Protein AF-0000000067994552 (afdb_homodimer)

Nearest PDB structures (foldseek):
  6vu7-assembly1_D  TM=8.426E-01  e=3.278E-07  Escherichia coli 55989
  1xkp-assembly1_C  TM=5.588E-01  e=1.987E-04  Yersinia pestis
  9gnm-assembly1_A  TM=2.572E-01  e=4.610E-03  Escherichia coli
  3zvu-assembly1_A  TM=2.506E-01  e=5.191E-03  Arabidopsis thaliana
  6szw-assembly1_C  TM=2.908E-01  e=1.958E+00  Homo sapiens

Solvent-accessible surface area (backbone atoms only — not comparable to full-atom values): 17131 Å² total; per-residue (Å²): 138,83,82,75,75,76,72,68,73,73,78,74,79,44,48,75,72,45,73,70,55,50,52,50,38,40,56,75,68,64,59,71,60,49,65,48,98,82,71,36,41,36,31,76,55,96,52,29,37,36,38,52,42,78,59,95,46,26,44,35,40,38,32,37,42,63,42,68,36,59,58,86,43,47,66,60,48,44,50,50,24,45,56,46,35,75,75,41,36,60,47,23,44,41,69,45,79,43,72,50,92,94,60,48,33,27,31,46,32,32,27,35,55,43,86,30,79,53,24,44,46,71,63,42,52,41,50,53,53,52,50,52,50,53,52,46,52,50,48,37,52,52,49,30,72,71,75,44,70,54,76,68,83,124,135,83,81,72,74,75,70,68,72,73,76,74,79,44,49,76,71,45,72,68,53,51,53,50,38,41,56,74,69,65,59,70,61,49,66,48,98,81,71,36,41,36,31,76,56,96,52,26,37,36,38,52,42,78,59,95,45,26,42,34,40,38,32,38,42,64,42,69,37,57,57,86,44,47,66,60,49,45,50,51,24,46,55,47,33,75,75,39,35,57,46,22,45,41,68,45,78,42,72,50,92,94,61,48,33,25,29,47,32,32,27,36,57,45,84,28,78,53,22,44,46,71,62,42,52,40,51,52,53,52,49,51,50,51,53,45,52,51,50,38,52,52,50,31,71,72,75,42,71,52,74,69,82,125

Organism: NCBI:txid85336

Radius of gyration: 21.71 Å; Cα contacts (8 Å, |Δi|>4): 520; chains: 2; bounding box: 62×73×48 Å

Foldseek 3Di:
DDPPPPPVPPPDQADADDPVLLVVLCVVLVADWDADPVRWTWGDDQFWIWTWDDDPQKTKIKIWGPAKAAPVCQVVQQVLQVVCCVVPVQKRKHKDWDDDVPPIIIIIMIMHMDGAPRHDHSVRSNCSVVVNVVVSVVSSVVVCVVVNRRPPPD/DDPPPPPVPPPDQADADDPVLLVVLCVVLVADWDADPVRWTKGDDQFWIWTWDDDPQKTKIKIWGPAKAAPVCQVVQQVLQVVCCVVPVQKRKHKDWDDDVPPIIIIIMIMHMDGAPRHDHSVRSNCSVVVNVVVSVVSSVVVCVVVNRRPPPD

pLDDT: mean 89.13, std 16.29, range [27.84, 98.75]

Sequence (308 aa):
MGFFDSVQPVVAAAPPASQERLFEALRRLELNYTVDEFDTPIAHYDYGYLLYMLADNQLTVRATFHGSMPTEALPHLSMFAHQWNQFRPYLAAFPLVLGEEGQEFALLTSEQTYPLAAGATDEQLDLMLRGATEAALELFSEIANTFGPTESGEMGFFDSVQPVVAAAPPASQERLFEALRRLELNYTVDEFDTPIAHYDYGYLLYMLADNQLTVRATFHGSMPTEALPHLSMFAHQWNQFRPYLAAFPLVLGEEGQEFALLTSEQTYPLAAGATDEQLDLMLRGATEAALELFSEIANTFGPTESGE

InterPro domains:
  IPR019660 Putative sensory transduction regulator YbjN [PF10722] (19-143)

Structure (mmCIF, N/CA/C/O backbone):
data_AF-0000000067994552-model_v1
#
loop_
_entity.id
_entity.type
_entity.pdbx_description
1 polymer 'YbjN domain-containing protein'
#
loop_
_atom_site.group_PDB
_atom_site.id
_atom_site.type_symbol
_atom_site.label_atom_id
_atom_site.label_alt_id
_atom_site.label_comp_id
_atom_site.label_asym_id
_atom_site.label_entity_id
_atom_site.label_seq_id
_atom_site.pdbx_PDB_ins_code
_atom_site.Cartn_x
_atom_site.Cartn_y
_atom_site.Cartn_z
_atom_site.occupancy
_atom_site.B_iso_or_equiv
_atom_site.auth_seq_id
_atom_site.auth_comp_id
_atom_site.auth_asym_id
_atom_site.auth_atom_id
_atom_site.pdbx_PDB_model_num
ATOM 1 N N . MET A 1 1 ? -26.234 38.375 25.047 1 34.81 1 MET A N 1
ATOM 2 C CA . MET A 1 1 ? -26.078 37.031 24.484 1 34.81 1 MET A CA 1
ATOM 3 C C . MET A 1 1 ? -24.797 36.938 23.656 1 34.81 1 MET A C 1
ATOM 5 O O . MET A 1 1 ? -24.625 37.688 22.703 1 34.81 1 MET A O 1
ATOM 9 N N . GLY A 1 2 ? -23.531 36.812 24.141 1 40.56 2 GLY A N 1
ATOM 10 C CA . GLY A 1 2 ? -22.188 36.875 23.594 1 40.56 2 GLY A CA 1
ATOM 11 C C . GLY A 1 2 ? -21.906 35.844 22.531 1 40.56 2 GLY A C 1
ATOM 12 O O . GLY A 1 2 ? -22.109 34.656 22.75 1 40.56 2 GLY A O 1
ATOM 13 N N . PHE A 1 3 ? -22.078 36.125 21.25 1 39.06 3 PHE A N 1
ATOM 14 C CA . PHE A 1 3 ? -21.719 35.406 20.031 1 39.06 3 PHE A CA 1
ATOM 15 C C . PHE A 1 3 ? -20.297 34.844 20.141 1 39.06 3 PHE A C 1
ATOM 17 O O . PHE A 1 3 ? -19.312 35.594 20.031 1 39.06 3 PHE A O 1
ATOM 24 N N . PHE A 1 4 ? -19.922 34 21.094 1 42.75 4 PHE A N 1
ATOM 25 C CA . PHE A 1 4 ? -18.672 33.25 21.109 1 42.75 4 PHE A CA 1
ATOM 26 C C . PHE A 1 4 ? -18.375 32.688 19.719 1 42.75 4 PHE A C 1
ATOM 28 O O . PHE A 1 4 ? -19.094 31.812 19.234 1 42.75 4 PHE A O 1
ATOM 35 N N . ASP A 1 5 ? -17.969 33.406 18.75 1 42.28 5 ASP A N 1
ATOM 36 C CA . ASP A 1 5 ? -17.328 33 17.516 1 42.28 5 ASP A CA 1
ATOM 37 C C . ASP A 1 5 ? -16.359 31.844 17.75 1 42.28 5 ASP A C 1
ATOM 39 O O . ASP A 1 5 ? -15.312 32.031 18.359 1 42.28 5 ASP A O 1
ATOM 43 N N . SER A 1 6 ? -16.75 30.719 18.234 1 45.22 6 SER A N 1
ATOM 44 C CA . SER A 1 6 ? -15.93 29.516 18.281 1 45.22 6 SER A CA 1
ATOM 45 C C . SER A 1 6 ? -14.984 29.422 17.094 1 45.22 6 SER A C 1
ATOM 47 O O . SER A 1 6 ? -15.414 29.078 15.984 1 45.22 6 SER A O 1
ATOM 49 N N . VAL A 1 7 ? -14.117 30.328 16.875 1 46.19 7 VAL A N 1
ATOM 50 C CA . VAL A 1 7 ? -13.094 30.234 15.844 1 46.19 7 VAL A CA 1
ATOM 51 C C . VAL A 1 7 ? -12.445 28.859 15.875 1 46.19 7 VAL A C 1
ATOM 53 O O . VAL A 1 7 ? -11.781 28.5 16.844 1 46.19 7 VAL A O 1
ATOM 56 N N . GLN A 1 8 ? -13.117 27.781 15.477 1 50.59 8 GLN A N 1
ATOM 57 C CA . GLN A 1 8 ? -12.406 26.516 15.336 1 50.59 8 GLN A CA 1
ATOM 58 C C . GLN A 1 8 ? -11.047 26.719 14.68 1 50.59 8 GLN A C 1
ATOM 60 O O . GLN A 1 8 ? -10.938 27.406 13.648 1 50.59 8 GLN A O 1
ATOM 65 N N . PRO A 1 9 ? -10.039 26.766 15.461 1 51.34 9 PRO A N 1
ATOM 66 C CA . PRO A 1 9 ? -8.695 26.969 14.898 1 51.34 9 PRO A CA 1
ATOM 67 C C . PRO A 1 9 ? -8.523 26.297 13.539 1 51.34 9 PRO A C 1
ATOM 69 O O . PRO A 1 9 ? -8.961 25.156 13.344 1 51.34 9 PRO A O 1
ATOM 72 N N . VAL A 1 10 ? -8.547 27.125 12.477 1 52.56 10 VAL A N 1
ATOM 73 C CA . VAL A 1 10 ? -8.266 26.672 11.117 1 52.56 10 VAL A CA 1
ATOM 74 C C . VAL A 1 10 ? -7.094 25.703 11.125 1 52.56 10 VAL A C 1
ATOM 76 O O . VAL A 1 10 ? -6.023 26.016 11.648 1 52.56 10 VAL A O 1
ATOM 79 N N . VAL A 1 11 ? -7.473 24.422 11.43 1 61.06 11 VAL A N 1
ATOM 80 C CA . VAL A 1 11 ? -6.371 23.469 11.32 1 61.06 11 VAL A CA 1
ATOM 81 C C . VAL A 1 11 ? -5.535 23.797 10.078 1 61.06 11 VAL A C 1
ATOM 83 O O . VAL A 1 11 ? -6.066 23.906 8.977 1 61.06 11 VAL A O 1
ATOM 86 N N . ALA A 1 12 ? -4.387 24.453 10.312 1 70.88 12 ALA A N 1
ATOM 87 C CA . ALA A 1 12 ? -3.404 24.844 9.305 1 70.88 12 ALA A CA 1
ATOM 88 C C . ALA A 1 12 ? -3.127 23.688 8.336 1 70.88 12 ALA A C 1
ATOM 90 O O . ALA A 1 12 ? -3.143 22.516 8.734 1 70.88 12 ALA A O 1
ATOM 91 N N . ALA A 1 13 ? -3.289 23.938 6.996 1 86.19 13 ALA A N 1
ATOM 92 C CA . ALA A 1 13 ? -2.871 23.047 5.926 1 86.19 13 ALA A CA 1
ATOM 93 C C . ALA A 1 13 ? -1.435 22.562 6.137 1 86.19 13 ALA A C 1
ATOM 95 O O . ALA A 1 13 ? -0.589 23.328 6.613 1 86.19 13 ALA A O 1
ATOM 96 N N . ALA A 1 14 ? -1.234 21.312 5.973 1 93.12 14 ALA A N 1
ATOM 97 C CA . ALA A 1 14 ? 0.126 20.781 6.031 1 93.12 14 ALA A CA 1
ATOM 98 C C . ALA A 1 14 ? 0.984 21.344 4.902 1 93.12 14 ALA A C 1
ATOM 100 O O . ALA A 1 14 ? 0.499 21.547 3.787 1 93.12 14 ALA A O 1
ATOM 101 N N . PRO A 1 15 ? 2.209 21.594 5.191 1 95.19 15 PRO A N 1
ATOM 102 C CA . PRO A 1 15 ? 3.084 22.141 4.152 1 95.19 15 PRO A CA 1
ATOM 103 C C . PRO A 1 15 ? 3.305 21.156 2.998 1 95.19 15 PRO A C 1
ATOM 105 O O . PRO A 1 15 ? 3.32 19.953 3.207 1 95.19 15 PRO A O 1
ATOM 108 N N . PRO A 1 16 ? 3.494 21.688 1.788 1 96.12 16 PRO A N 1
ATOM 109 C CA . PRO A 1 16 ? 3.748 20.812 0.641 1 96.12 16 PRO A CA 1
ATOM 110 C C . PRO A 1 16 ? 5.027 20 0.792 1 96.12 16 PRO A C 1
ATOM 112 O O . PRO A 1 16 ? 6.004 20.484 1.376 1 96.12 16 PRO A O 1
ATOM 115 N N . ALA A 1 17 ? 4.953 18.812 0.319 1 96.62 17 ALA A N 1
ATOM 116 C CA . ALA A 1 17 ? 6.168 18 0.237 1 96.62 17 ALA A CA 1
ATOM 117 C C . ALA A 1 17 ? 7.047 18.453 -0.926 1 96.62 17 ALA A C 1
ATOM 119 O O . ALA A 1 17 ? 6.543 18.922 -1.947 1 96.62 17 ALA A O 1
ATOM 120 N N . SER A 1 18 ? 8.328 18.344 -0.767 1 97.06 18 SER A N 1
ATOM 121 C CA . SER A 1 18 ? 9.297 18.656 -1.811 1 97.06 18 SER A CA 1
ATOM 122 C C . SER A 1 18 ? 10.5 17.734 -1.749 1 97.06 18 SER A C 1
ATOM 124 O O . SER A 1 18 ? 10.703 17.031 -0.754 1 97.06 18 SER A O 1
ATOM 126 N N . GLN A 1 19 ? 11.258 17.781 -2.848 1 97.62 19 GLN A N 1
ATOM 127 C CA . GLN A 1 19 ? 12.492 17 -2.848 1 97.62 19 GLN A CA 1
ATOM 128 C C . GLN A 1 19 ? 13.414 17.438 -1.717 1 97.62 19 GLN A C 1
ATOM 130 O O . GLN A 1 19 ? 14.047 16.594 -1.069 1 97.62 19 GLN A O 1
ATOM 135 N N . GLU A 1 20 ? 13.43 18.719 -1.527 1 97.56 20 GLU A N 1
ATOM 136 C CA . GLU A 1 20 ? 14.258 19.25 -0.447 1 97.56 20 GLU A CA 1
ATOM 137 C C . GLU A 1 20 ? 13.828 18.688 0.905 1 97.56 20 GLU A C 1
ATOM 139 O O . GLU A 1 20 ? 14.664 18.281 1.711 1 97.56 20 GLU A O 1
ATOM 144 N N . ARG A 1 21 ? 12.578 18.609 1.169 1 98 21 ARG A N 1
ATOM 145 C CA . ARG A 1 21 ? 12.055 18.141 2.445 1 98 21 ARG A CA 1
ATOM 146 C C . ARG A 1 21 ? 12.211 16.625 2.566 1 98 21 ARG A C 1
ATOM 148 O O . ARG A 1 21 ? 12.352 16.094 3.672 1 98 21 ARG A O 1
ATOM 155 N N . LEU A 1 22 ? 12.164 15.906 1.43 1 98.5 22 LEU A N 1
ATOM 156 C CA . LEU A 1 22 ? 12.484 14.484 1.462 1 98.5 22 LEU A CA 1
ATOM 157 C C . LEU A 1 22 ? 13.906 14.258 1.958 1 98.5 22 LEU A C 1
ATOM 159 O O . LEU A 1 22 ? 14.133 13.477 2.883 1 98.5 22 LEU A O 1
ATOM 163 N N . PHE A 1 23 ? 14.828 15.023 1.394 1 98.44 23 PHE A N 1
ATOM 164 C CA . PHE A 1 23 ? 16.219 14.883 1.788 1 98.44 23 PHE A CA 1
ATOM 165 C C . PHE A 1 23 ? 16.422 15.273 3.248 1 98.44 23 PHE A C 1
ATOM 167 O O . PHE A 1 23 ? 17.188 14.633 3.973 1 98.44 23 PHE A O 1
ATOM 174 N N . GLU A 1 24 ? 15.742 16.297 3.662 1 98.31 24 GLU A N 1
ATOM 175 C CA . GLU A 1 24 ? 15.82 16.719 5.062 1 98.31 24 GLU A CA 1
ATOM 176 C C . GLU A 1 24 ? 15.297 15.625 5.988 1 98.31 24 GLU A C 1
ATOM 178 O O . GLU A 1 24 ? 15.859 15.383 7.055 1 98.31 24 GLU A O 1
ATOM 183 N N . ALA A 1 25 ? 14.227 14.969 5.598 1 98.56 25 ALA A N 1
ATOM 184 C CA . ALA A 1 25 ? 13.664 13.883 6.395 1 98.56 25 ALA A CA 1
ATOM 185 C C . ALA A 1 25 ? 14.641 12.719 6.488 1 98.56 25 ALA A C 1
ATOM 187 O O . ALA A 1 25 ? 14.836 12.148 7.566 1 98.56 25 ALA A O 1
ATOM 188 N N . LEU A 1 26 ? 15.242 12.359 5.352 1 98.75 26 LEU A N 1
ATOM 189 C CA . LEU A 1 26 ? 16.219 11.273 5.348 1 98.75 26 LEU A CA 1
ATOM 190 C C . LEU A 1 26 ? 17.391 11.586 6.27 1 98.75 26 LEU A C 1
ATOM 192 O O . LEU A 1 26 ? 17.891 10.695 6.953 1 98.75 26 LEU A O 1
ATOM 196 N N . ARG A 1 27 ? 17.781 12.844 6.289 1 98.31 27 ARG A N 1
ATOM 197 C CA . ARG A 1 27 ? 18.844 13.273 7.184 1 98.31 27 ARG A CA 1
ATOM 198 C C . ARG A 1 27 ? 18.406 13.188 8.641 1 98.31 27 ARG A C 1
ATOM 200 O O . ARG A 1 27 ? 19.156 12.688 9.492 1 98.31 27 ARG A O 1
ATOM 207 N N . ARG A 1 28 ? 17.203 13.586 8.906 1 98.25 28 ARG A N 1
ATOM 208 C CA . ARG A 1 28 ? 16.688 13.539 10.266 1 98.25 28 ARG A CA 1
ATOM 209 C C . ARG A 1 28 ? 16.641 12.102 10.781 1 98.25 28 ARG A C 1
ATOM 211 O O . ARG A 1 28 ? 16.891 11.852 11.961 1 98.25 28 ARG A O 1
ATOM 218 N N . LEU A 1 29 ? 16.344 11.219 9.875 1 98.5 29 LEU A N 1
ATOM 219 C CA . LEU A 1 29 ? 16.203 9.812 10.25 1 98.5 29 LEU A CA 1
ATOM 220 C C . LEU A 1 29 ? 17.562 9.125 10.266 1 98.5 29 LEU A C 1
ATOM 222 O O . LEU A 1 29 ? 17.672 7.949 10.625 1 98.5 29 LEU A O 1
ATOM 226 N N . GLU A 1 30 ? 18.594 9.836 9.812 1 98.38 30 GLU A N 1
ATOM 227 C CA . GLU A 1 30 ? 19.953 9.336 9.781 1 98.38 30 GLU A CA 1
ATOM 228 C C . GLU A 1 30 ? 20.062 8.07 8.938 1 98.38 30 GLU A C 1
ATOM 230 O O . GLU A 1 30 ? 20.781 7.141 9.289 1 98.38 30 GLU A O 1
ATOM 235 N N . LEU A 1 31 ? 19.281 8.109 7.898 1 98.19 31 LEU A N 1
ATOM 236 C CA . LEU A 1 31 ? 19.422 7.016 6.941 1 98.19 31 LEU A CA 1
ATOM 237 C C . LEU A 1 31 ? 20.703 7.172 6.121 1 98.19 31 LEU A C 1
ATOM 239 O O . LEU A 1 31 ? 21.078 8.289 5.758 1 98.19 31 LEU A O 1
ATOM 243 N N . ASN A 1 32 ? 21.344 6.09 5.855 1 98 32 ASN A N 1
ATOM 244 C CA . ASN A 1 32 ? 22.531 6.07 4.996 1 98 32 ASN A CA 1
ATOM 245 C C . ASN A 1 32 ? 22.156 5.82 3.535 1 98 32 ASN A C 1
ATOM 247 O O . ASN A 1 32 ? 21.766 4.711 3.172 1 98 32 ASN A O 1
ATOM 251 N N . TYR A 1 33 ? 22.203 6.824 2.797 1 98.56 33 TYR A N 1
ATOM 252 C CA . TYR A 1 33 ? 21.828 6.719 1.392 1 98.56 33 TYR A CA 1
ATOM 253 C C . TYR A 1 33 ? 22.844 7.41 0.497 1 98.56 33 TYR A C 1
ATOM 255 O O . TYR A 1 33 ? 23.625 8.242 0.964 1 98.56 33 TYR A O 1
ATOM 263 N N . THR A 1 34 ? 22.875 7.039 -0.715 1 98.19 34 THR A N 1
ATOM 264 C CA . THR A 1 34 ? 23.5 7.773 -1.814 1 98.19 34 THR A CA 1
ATOM 265 C C . THR A 1 34 ? 22.438 8.273 -2.791 1 98.19 34 THR A C 1
ATOM 267 O O . THR A 1 34 ? 21.25 8.078 -2.572 1 98.19 34 THR A O 1
ATOM 270 N N . VAL A 1 35 ? 22.844 9.039 -3.727 1 97.94 35 VAL A N 1
ATOM 271 C CA . VAL A 1 35 ? 21.922 9.539 -4.742 1 97.94 35 VAL A CA 1
ATOM 272 C C . VAL A 1 35 ? 22.297 8.953 -6.105 1 97.94 35 VAL A C 1
ATOM 274 O O . VAL A 1 35 ? 23.469 8.961 -6.492 1 97.94 35 VAL A O 1
ATOM 277 N N . ASP A 1 36 ? 21.25 8.406 -6.738 1 95.12 36 ASP A N 1
ATOM 278 C CA . ASP A 1 36 ? 21.547 7.801 -8.031 1 95.12 36 ASP A CA 1
ATOM 279 C C . ASP A 1 36 ? 21.578 8.852 -9.141 1 95.12 36 ASP A C 1
ATOM 281 O O . ASP A 1 36 ? 21.562 10.055 -8.867 1 95.12 36 ASP A O 1
ATOM 285 N N . GLU A 1 37 ? 21.734 8.492 -10.391 1 93.19 37 GLU A N 1
ATOM 286 C CA . GLU A 1 37 ? 21.891 9.383 -11.531 1 93.19 37 GLU A CA 1
ATOM 287 C C . GLU A 1 37 ? 20.625 10.195 -11.781 1 93.19 37 GLU A C 1
ATOM 289 O O . GLU A 1 37 ? 20.656 11.211 -12.477 1 93.19 37 GLU A O 1
ATOM 294 N N . PHE A 1 38 ? 19.516 9.82 -11.164 1 92.19 38 PHE A N 1
ATOM 295 C CA . PHE A 1 38 ? 18.234 10.5 -11.352 1 92.19 38 PHE A CA 1
ATOM 296 C C . PHE A 1 38 ? 17.891 11.336 -10.125 1 92.19 38 PHE A C 1
ATOM 298 O O . PHE A 1 38 ? 16.734 11.75 -9.961 1 92.19 38 PHE A O 1
ATOM 305 N N . ASP A 1 39 ? 18.859 11.438 -9.227 1 94.56 39 ASP A N 1
ATOM 306 C CA . ASP A 1 39 ? 18.703 12.234 -8.016 1 94.56 39 ASP A CA 1
ATOM 307 C C . ASP A 1 39 ? 17.734 11.555 -7.043 1 94.56 39 ASP A C 1
ATOM 309 O O . ASP A 1 39 ? 17 12.234 -6.32 1 94.56 39 ASP A O 1
ATOM 313 N N . THR A 1 40 ? 17.703 10.273 -7.18 1 97.81 40 THR A N 1
ATOM 314 C CA . THR A 1 40 ? 16.875 9.477 -6.27 1 97.81 40 THR A CA 1
ATOM 315 C C . THR A 1 40 ? 17.734 8.914 -5.137 1 97.81 40 THR A C 1
ATOM 317 O O . THR A 1 40 ? 18.75 8.273 -5.379 1 97.81 40 THR A O 1
ATOM 320 N N . PRO A 1 41 ? 17.328 9.18 -3.9 1 98.75 41 PRO A N 1
ATOM 321 C CA . PRO A 1 41 ? 18.031 8.531 -2.795 1 98.75 41 PRO A CA 1
ATOM 322 C C . PRO A 1 41 ? 17.906 7.008 -2.826 1 98.75 41 PRO A C 1
ATOM 324 O O . PRO A 1 41 ? 16.812 6.477 -2.99 1 98.75 41 PRO A O 1
ATOM 327 N N . ILE A 1 42 ? 19.047 6.344 -2.678 1 98.75 42 ILE A N 1
ATOM 328 C CA . ILE A 1 42 ? 19.125 4.887 -2.641 1 98.75 42 ILE A CA 1
ATOM 329 C C . ILE A 1 42 ? 19.891 4.441 -1.396 1 98.75 42 ILE A C 1
ATOM 331 O O . ILE A 1 42 ? 21 4.902 -1.147 1 98.75 42 ILE A O 1
ATOM 335 N N . ALA A 1 43 ? 19.281 3.641 -0.562 1 98.62 43 ALA A N 1
ATOM 336 C CA . ALA A 1 43 ? 19.922 3.061 0.612 1 98.62 43 ALA A CA 1
ATOM 337 C C . ALA A 1 43 ? 20.188 1.57 0.415 1 98.62 43 ALA A C 1
ATOM 339 O O . ALA A 1 43 ? 19.281 0.821 0.027 1 98.62 43 ALA A O 1
ATOM 340 N N . HIS A 1 44 ? 21.406 1.154 0.696 1 98.06 44 HIS A N 1
ATOM 341 C CA . HIS A 1 44 ? 21.781 -0.245 0.565 1 98.06 44 HIS A CA 1
ATOM 342 C C . HIS A 1 44 ? 21.875 -0.923 1.929 1 98.06 44 HIS A C 1
ATOM 344 O O . HIS A 1 44 ? 22.406 -0.347 2.883 1 98.06 44 HIS A O 1
ATOM 350 N N . TYR A 1 45 ? 21.266 -2.078 1.984 1 97.62 45 TYR A N 1
ATOM 351 C CA . TYR A 1 45 ? 21.297 -2.904 3.186 1 97.62 45 TYR A CA 1
ATOM 352 C C . TYR A 1 45 ? 21.859 -4.289 2.877 1 97.62 45 TYR A C 1
ATOM 354 O O . TYR A 1 45 ? 22.297 -4.555 1.752 1 97.62 45 TYR A O 1
ATOM 362 N N . ASP A 1 46 ? 21.922 -5.156 3.797 1 94.81 46 ASP A N 1
ATOM 363 C CA . ASP A 1 46 ? 22.562 -6.469 3.678 1 94.81 46 ASP A CA 1
ATOM 364 C C . ASP A 1 46 ? 21.875 -7.312 2.607 1 94.81 46 ASP A C 1
ATOM 366 O O . ASP A 1 46 ? 22.547 -7.992 1.822 1 94.81 46 ASP A O 1
ATOM 370 N N . TYR A 1 47 ? 20.547 -7.172 2.547 1 95.69 47 TYR A N 1
ATOM 371 C CA . TYR A 1 47 ? 19.812 -8.133 1.73 1 95.69 47 TYR A CA 1
ATOM 372 C C . TYR A 1 47 ? 19.141 -7.445 0.551 1 95.69 47 TYR A C 1
ATOM 374 O O . TYR A 1 47 ? 18.484 -8.102 -0.262 1 95.69 47 TYR A O 1
ATOM 382 N N . GLY A 1 48 ? 19.312 -6.121 0.456 1 97.19 48 GLY A N 1
ATOM 383 C CA . GLY A 1 48 ? 18.641 -5.414 -0.626 1 97.19 48 GLY A CA 1
ATOM 384 C C . GLY A 1 48 ? 18.844 -3.912 -0.568 1 97.19 48 GLY A C 1
ATOM 385 O O . GLY A 1 48 ? 19.672 -3.42 0.203 1 97.19 48 GLY A O 1
ATOM 386 N N . TYR A 1 49 ? 18.078 -3.236 -1.479 1 98.25 49 TYR A N 1
ATOM 387 C CA . TYR A 1 49 ? 18.156 -1.781 -1.492 1 98.25 49 TYR A CA 1
ATOM 388 C C . TYR A 1 49 ? 16.781 -1.153 -1.595 1 98.25 49 TYR A C 1
ATOM 390 O O . TYR A 1 49 ? 15.812 -1.819 -1.985 1 98.25 49 TYR A O 1
ATOM 398 N N . LEU A 1 50 ? 16.734 0.091 -1.115 1 98.75 50 LEU A N 1
ATOM 399 C CA . LEU A 1 50 ? 15.484 0.854 -1.147 1 98.75 50 LEU A CA 1
ATOM 400 C C . LEU A 1 50 ? 15.664 2.156 -1.921 1 98.75 50 LEU A C 1
ATOM 402 O O . LEU A 1 50 ? 16.672 2.846 -1.756 1 98.75 50 LEU A O 1
ATOM 406 N N . LEU A 1 51 ? 14.727 2.455 -2.781 1 98.56 51 LEU A N 1
ATOM 407 C CA . LEU A 1 51 ? 14.609 3.756 -3.432 1 98.56 51 LEU A CA 1
ATOM 408 C C . LEU A 1 51 ? 13.516 4.594 -2.775 1 98.56 51 LEU A C 1
ATOM 410 O O . LEU A 1 51 ? 12.422 4.098 -2.516 1 98.56 51 LEU A O 1
ATOM 414 N N . TYR A 1 52 ? 13.852 5.836 -2.453 1 98.75 52 TYR A N 1
ATOM 415 C CA . TYR A 1 52 ? 12.891 6.797 -1.928 1 98.75 52 TYR A CA 1
ATOM 416 C C . TYR A 1 52 ? 12.547 7.852 -2.973 1 98.75 52 TYR A C 1
ATOM 418 O O . TYR A 1 52 ? 13.375 8.711 -3.297 1 98.75 52 TYR A O 1
ATOM 426 N N . MET A 1 53 ? 11.297 7.867 -3.457 1 98 53 MET A N 1
ATOM 427 C CA . MET A 1 53 ? 10.945 8.68 -4.613 1 98 53 MET A CA 1
ATOM 428 C C . MET A 1 53 ? 9.773 9.609 -4.293 1 98 53 MET A C 1
ATOM 430 O O . MET A 1 53 ? 8.805 9.195 -3.664 1 98 53 MET A O 1
ATOM 434 N N . LEU A 1 54 ? 9.945 10.758 -4.598 1 97.69 54 LEU A N 1
ATOM 435 C CA . LEU A 1 54 ? 8.867 11.742 -4.527 1 97.69 54 LEU A CA 1
ATOM 436 C C . LEU A 1 54 ? 8.539 12.289 -5.914 1 97.69 54 LEU A C 1
ATOM 438 O O . LEU A 1 54 ? 9.352 13 -6.512 1 97.69 54 LEU A O 1
ATOM 442 N N . ALA A 1 55 ? 7.387 11.914 -6.465 1 94.88 55 ALA A N 1
ATOM 443 C CA . ALA A 1 55 ? 6.91 12.359 -7.773 1 94.88 55 ALA A CA 1
ATOM 444 C C . ALA A 1 55 ? 5.387 12.438 -7.805 1 94.88 55 ALA A C 1
ATOM 446 O O . ALA A 1 55 ? 4.699 11.578 -7.254 1 94.88 55 ALA A O 1
ATOM 447 N N . ASP A 1 56 ? 4.84 13.547 -8.445 1 94.56 56 ASP A N 1
ATOM 448 C CA . ASP A 1 56 ? 3.404 13.703 -8.656 1 94.56 56 ASP A CA 1
ATOM 449 C C . ASP A 1 56 ? 2.65 13.727 -7.328 1 94.56 56 ASP A C 1
ATOM 451 O O . ASP A 1 56 ? 1.586 13.117 -7.203 1 94.56 56 ASP A O 1
ATOM 455 N N . ASN A 1 57 ? 3.273 14.273 -6.332 1 95.81 57 ASN A N 1
ATOM 456 C CA . ASN A 1 57 ? 2.695 14.414 -5 1 95.81 57 ASN A CA 1
ATOM 457 C C . ASN A 1 57 ? 2.477 13.055 -4.336 1 95.81 57 ASN A C 1
ATOM 459 O O . ASN A 1 57 ? 1.485 12.859 -3.633 1 95.81 57 ASN A O 1
ATOM 463 N N . GLN A 1 58 ? 3.338 12.164 -4.664 1 96.75 58 GLN A N 1
ATOM 464 C CA . GLN A 1 58 ? 3.33 10.859 -4.016 1 96.75 58 GLN A CA 1
ATOM 465 C C . GLN A 1 58 ? 4.723 10.492 -3.51 1 96.75 58 GLN A C 1
ATOM 467 O O . GLN A 1 58 ? 5.723 10.742 -4.188 1 96.75 58 GLN A O 1
ATOM 472 N N . LEU A 1 59 ? 4.777 10.016 -2.326 1 97.56 59 LEU A N 1
ATOM 473 C CA . LEU A 1 59 ? 5.992 9.391 -1.811 1 97.56 59 LEU A CA 1
ATOM 474 C C . LEU A 1 59 ? 5.957 7.883 -2.018 1 97.56 59 LEU A C 1
ATOM 476 O O . LEU A 1 59 ? 5.023 7.211 -1.57 1 97.56 59 LEU A O 1
ATOM 480 N N . THR A 1 60 ? 6.945 7.352 -2.758 1 96.75 60 THR A N 1
ATOM 481 C CA . THR A 1 60 ? 7.043 5.918 -3.004 1 96.75 60 THR A CA 1
ATOM 482 C C . THR A 1 60 ? 8.375 5.371 -2.492 1 96.75 60 THR A C 1
ATOM 484 O O . THR A 1 60 ? 9.43 5.934 -2.773 1 96.75 60 THR A O 1
ATOM 487 N N . VAL A 1 61 ? 8.258 4.352 -1.686 1 97.56 61 VAL A N 1
ATOM 488 C CA . VAL A 1 61 ? 9.43 3.586 -1.279 1 97.56 61 VAL A CA 1
ATOM 489 C C . VAL A 1 61 ? 9.43 2.223 -1.968 1 97.56 61 VAL A C 1
ATOM 491 O O . VAL A 1 61 ? 8.516 1.418 -1.757 1 97.56 61 VAL A O 1
ATOM 494 N N . ARG A 1 62 ? 10.414 2.016 -2.791 1 97.19 62 ARG A N 1
ATOM 495 C CA . ARG A 1 62 ? 10.562 0.746 -3.492 1 97.19 62 ARG A CA 1
ATOM 496 C C . ARG A 1 62 ? 11.75 -0.042 -2.945 1 97.19 62 ARG A C 1
ATOM 498 O O . ARG A 1 62 ? 12.852 0.496 -2.816 1 97.19 62 ARG A O 1
ATOM 505 N N . ALA A 1 63 ? 11.469 -1.268 -2.584 1 97.88 63 ALA A N 1
ATOM 506 C CA . ALA A 1 63 ? 12.492 -2.16 -2.053 1 97.88 63 ALA A CA 1
ATOM 507 C C . ALA A 1 63 ? 12.758 -3.32 -3.008 1 97.88 63 ALA A C 1
ATOM 509 O O . ALA A 1 63 ? 11.828 -3.896 -3.57 1 97.88 63 ALA A O 1
ATOM 510 N N . THR A 1 64 ? 14 -3.627 -3.197 1 97 64 THR A N 1
ATOM 511 C CA . THR A 1 64 ? 14.383 -4.746 -4.047 1 97 64 THR A CA 1
ATOM 512 C C . THR A 1 64 ? 15.359 -5.668 -3.322 1 97 64 THR A C 1
ATOM 514 O O . THR A 1 64 ? 16.391 -5.215 -2.82 1 97 64 THR A O 1
ATOM 517 N N . PHE A 1 65 ? 14.906 -6.922 -3.227 1 97.31 65 PHE A N 1
ATOM 518 C CA . PHE A 1 65 ? 15.766 -7.953 -2.656 1 97.31 65 PHE A CA 1
ATOM 519 C C . PHE A 1 65 ? 16.938 -8.266 -3.588 1 97.31 65 PHE A C 1
ATOM 521 O O . PHE A 1 65 ? 16.75 -8.344 -4.805 1 97.31 65 PHE A O 1
ATOM 528 N N . HIS A 1 66 ? 18.156 -8.484 -3.068 1 95.25 66 HIS A N 1
ATOM 529 C CA . HIS A 1 66 ? 19.359 -8.727 -3.867 1 95.25 66 HIS A CA 1
ATOM 530 C C . HIS A 1 66 ? 19.328 -10.109 -4.508 1 95.25 66 HIS A C 1
ATOM 532 O O . HIS A 1 66 ? 19.875 -10.312 -5.59 1 95.25 66 HIS A O 1
ATOM 538 N N . GLY A 1 67 ? 18.75 -11 -3.785 1 92 67 GLY A N 1
ATOM 539 C CA . GLY A 1 67 ? 18.75 -12.359 -4.301 1 92 67 GLY A CA 1
ATOM 540 C C . GLY A 1 67 ? 17.938 -12.523 -5.574 1 92 67 GLY A C 1
ATOM 541 O O . GLY A 1 67 ? 16.766 -12.172 -5.609 1 92 67 GLY A O 1
ATOM 542 N N . SER A 1 68 ? 18.656 -12.883 -6.629 1 91.44 68 SER A N 1
ATOM 543 C CA . SER A 1 68 ? 17.953 -13.195 -7.875 1 91.44 68 SER A CA 1
ATOM 544 C C . SER A 1 68 ? 17.75 -14.703 -8.031 1 91.44 68 SER A C 1
ATOM 546 O O . SER A 1 68 ? 18.516 -15.492 -7.473 1 91.44 68 SER A O 1
ATOM 548 N N . MET A 1 69 ? 16.688 -15.023 -8.695 1 92.06 69 MET A N 1
ATOM 549 C CA . MET A 1 69 ? 16.328 -16.422 -8.891 1 92.06 69 MET A CA 1
ATOM 550 C C . MET A 1 69 ? 16.047 -16.703 -10.367 1 92.06 69 MET A C 1
ATOM 552 O O . MET A 1 69 ? 15.695 -15.805 -11.125 1 92.06 69 MET A O 1
ATOM 556 N N . PRO A 1 70 ? 16.359 -18.047 -10.664 1 92.31 70 PRO A N 1
ATOM 557 C CA . PRO A 1 70 ? 15.906 -18.406 -12.016 1 92.31 70 PRO A CA 1
ATOM 558 C C . PRO A 1 70 ? 14.398 -18.234 -12.195 1 92.31 70 PRO A C 1
ATOM 560 O O . PRO A 1 70 ? 13.641 -18.328 -11.227 1 92.31 70 PRO A O 1
ATOM 563 N N . THR A 1 71 ? 13.969 -17.969 -13.453 1 92.31 71 THR A N 1
ATOM 564 C CA . THR A 1 71 ? 12.562 -17.703 -13.734 1 92.31 71 THR A CA 1
ATOM 565 C C . THR A 1 71 ? 11.703 -18.922 -13.375 1 92.31 71 THR A C 1
ATOM 567 O O . THR A 1 71 ? 10.5 -18.781 -13.133 1 92.31 71 THR A O 1
ATOM 570 N N . GLU A 1 72 ? 12.273 -20.062 -13.273 1 92.06 72 GLU A N 1
ATOM 571 C CA . GLU A 1 72 ? 11.562 -21.281 -12.867 1 92.06 72 GLU A CA 1
ATOM 572 C C . GLU A 1 72 ? 11.062 -21.156 -11.43 1 92.06 72 GLU A C 1
ATOM 574 O O . GLU A 1 72 ? 10.156 -21.891 -11.023 1 92.06 72 GLU A O 1
ATOM 579 N N . ALA A 1 73 ? 11.609 -20.203 -10.688 1 92.06 73 ALA A N 1
ATOM 580 C CA . ALA A 1 73 ? 11.242 -20.031 -9.281 1 92.06 73 ALA A CA 1
ATOM 581 C C . ALA A 1 73 ? 10.039 -19.109 -9.141 1 92.06 73 ALA A C 1
ATOM 583 O O . ALA A 1 73 ? 9.539 -18.891 -8.031 1 92.06 73 ALA A O 1
ATOM 584 N N . LEU A 1 74 ? 9.531 -18.578 -10.195 1 90.88 74 LEU A N 1
ATOM 585 C CA . LEU A 1 74 ? 8.484 -17.562 -10.18 1 90.88 74 LEU A CA 1
ATOM 586 C C . LEU A 1 74 ? 7.266 -18.047 -9.406 1 90.88 74 LEU A C 1
ATOM 588 O O . LEU A 1 74 ? 6.707 -17.312 -8.586 1 90.88 74 LEU A O 1
ATOM 592 N N . PRO A 1 75 ? 6.891 -19.312 -9.57 1 89.06 75 PRO A N 1
ATOM 593 C CA . PRO A 1 75 ? 5.734 -19.766 -8.789 1 89.06 75 PRO A CA 1
ATOM 594 C C . PRO A 1 75 ? 5.988 -19.734 -7.285 1 89.06 75 PRO A C 1
ATOM 596 O O . PRO A 1 75 ? 5.098 -19.375 -6.516 1 89.06 75 PRO A O 1
ATOM 599 N N . HIS A 1 76 ? 7.152 -20.078 -6.875 1 91.62 76 HIS A N 1
ATOM 600 C CA . HIS A 1 76 ? 7.496 -20.062 -5.461 1 91.62 76 HIS A CA 1
ATOM 601 C C . HIS A 1 76 ? 7.598 -18.625 -4.934 1 91.62 76 HIS A C 1
ATOM 603 O O . HIS A 1 76 ? 7.172 -18.344 -3.809 1 91.62 76 HIS A O 1
ATOM 609 N N . LEU A 1 77 ? 8.18 -17.766 -5.738 1 92.69 77 LEU A N 1
ATOM 610 C CA . LEU A 1 77 ? 8.289 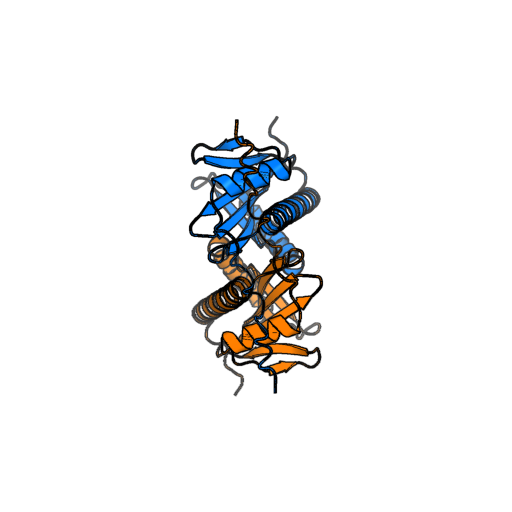-16.359 -5.367 1 92.69 77 LEU A CA 1
ATOM 611 C C . LEU A 1 77 ? 6.906 -15.727 -5.254 1 92.69 77 LEU A C 1
ATOM 613 O O . LEU A 1 77 ? 6.652 -14.938 -4.34 1 92.69 77 LEU A O 1
ATOM 617 N N . SER A 1 78 ? 6.059 -16.125 -6.16 1 90.94 78 SER A N 1
ATOM 618 C CA . SER A 1 78 ? 4.691 -15.617 -6.152 1 90.94 78 SER A CA 1
ATOM 619 C C . SER A 1 78 ? 3.93 -16.094 -4.922 1 90.94 78 SER A C 1
ATOM 621 O O . SER A 1 78 ? 3.158 -15.336 -4.328 1 90.94 78 SER A O 1
ATOM 623 N N . MET A 1 79 ? 4.109 -17.328 -4.617 1 90.38 79 MET A N 1
ATOM 624 C CA . MET A 1 79 ? 3.477 -17.875 -3.416 1 90.38 79 MET A CA 1
ATOM 625 C C . MET A 1 79 ? 3.967 -17.141 -2.168 1 90.38 79 MET A C 1
ATOM 627 O O . MET A 1 79 ? 3.176 -16.828 -1.278 1 90.38 79 MET A O 1
ATOM 631 N N . PHE A 1 80 ? 5.25 -16.922 -2.117 1 93.75 80 PHE A N 1
ATOM 632 C CA . PHE A 1 80 ? 5.812 -16.156 -1.01 1 93.75 80 PHE A CA 1
ATOM 633 C C . PHE A 1 80 ? 5.172 -14.781 -0.928 1 93.75 80 PHE A C 1
ATOM 635 O O . PHE A 1 80 ? 4.75 -14.352 0.148 1 93.75 80 PHE A O 1
ATOM 642 N N . ALA A 1 81 ? 5.125 -14.086 -2.088 1 93.31 81 ALA A N 1
ATOM 643 C CA . ALA A 1 81 ? 4.551 -12.742 -2.137 1 93.31 81 ALA A CA 1
ATOM 644 C C . ALA A 1 81 ? 3.092 -12.75 -1.69 1 93.31 81 ALA A C 1
ATOM 646 O O . ALA A 1 81 ? 2.648 -11.844 -0.98 1 93.31 81 ALA A O 1
ATOM 647 N N . HIS A 1 82 ? 2.447 -13.766 -2.117 1 87.44 82 HIS A N 1
ATOM 648 C CA . HIS A 1 82 ? 1.049 -13.906 -1.729 1 87.44 82 HIS A CA 1
ATOM 649 C C . HIS A 1 82 ? 0.908 -14.047 -0.217 1 87.44 82 HIS A C 1
ATOM 651 O O . HIS A 1 82 ? 0.08 -13.367 0.397 1 87.44 82 HIS A O 1
ATOM 657 N N . GLN A 1 83 ? 1.635 -14.867 0.324 1 89.69 83 GLN A N 1
ATOM 658 C CA . GLN A 1 83 ? 1.586 -15.078 1.767 1 89.69 83 GLN A CA 1
ATOM 659 C C . GLN A 1 83 ? 1.94 -13.805 2.521 1 89.69 83 GLN A C 1
ATOM 661 O O . GLN A 1 83 ? 1.278 -13.453 3.5 1 89.69 83 GLN A O 1
ATOM 666 N N . TRP A 1 84 ? 2.967 -13.188 2.08 1 93.19 84 TRP A N 1
ATOM 667 C CA . TRP A 1 84 ? 3.355 -11.906 2.674 1 93.19 84 TRP A CA 1
ATOM 668 C C . TRP A 1 84 ? 2.205 -10.906 2.621 1 93.19 84 TRP A C 1
ATOM 670 O O . TRP A 1 84 ? 1.882 -10.273 3.627 1 93.19 84 TRP A O 1
ATOM 680 N N . ASN A 1 85 ? 1.6 -10.766 1.436 1 91.06 85 ASN A N 1
ATOM 681 C CA . ASN A 1 85 ? 0.593 -9.734 1.197 1 91.06 85 ASN A CA 1
ATOM 682 C C . ASN A 1 85 ? -0.687 -10.008 1.98 1 91.06 85 ASN A C 1
ATOM 684 O O . ASN A 1 85 ? -1.41 -9.078 2.344 1 91.06 85 ASN A O 1
ATOM 688 N N . GLN A 1 86 ? -0.945 -11.219 2.297 1 86.06 86 GLN A N 1
ATOM 689 C CA . GLN A 1 86 ? -2.115 -11.57 3.09 1 86.06 86 GLN A CA 1
ATOM 690 C C . GLN A 1 86 ? -1.968 -11.094 4.531 1 86.06 86 GLN A C 1
ATOM 692 O O . GLN A 1 86 ? -2.949 -10.703 5.164 1 86.06 86 GLN A O 1
ATOM 697 N N . PHE A 1 87 ? -0.744 -10.992 4.965 1 83.56 87 PHE A N 1
ATOM 698 C CA . PHE A 1 87 ? -0.531 -10.688 6.375 1 83.56 87 PHE A CA 1
ATOM 699 C C . PHE A 1 87 ? 0.01 -9.273 6.551 1 83.56 87 PHE A C 1
ATOM 701 O O . PHE A 1 87 ? -0.16 -8.672 7.609 1 83.56 87 PHE A O 1
ATOM 708 N N . ARG A 1 88 ? 0.709 -8.805 5.523 1 83.5 88 ARG A N 1
ATOM 709 C CA . ARG A 1 88 ? 1.336 -7.484 5.555 1 83.5 88 ARG A CA 1
ATOM 710 C C . ARG A 1 88 ? 0.948 -6.66 4.332 1 83.5 88 ARG A C 1
ATOM 712 O O . ARG A 1 88 ? 1.812 -6.242 3.561 1 83.5 88 ARG A O 1
ATOM 719 N N . PRO A 1 89 ? -0.286 -6.344 4.309 1 75.81 89 PRO A N 1
ATOM 720 C CA . PRO A 1 89 ? -0.774 -5.734 3.068 1 75.81 89 PRO A CA 1
ATOM 721 C C . PRO A 1 89 ? -0.326 -4.285 2.906 1 75.81 89 PRO A C 1
ATOM 723 O O . PRO A 1 89 ? -0.467 -3.707 1.823 1 75.81 89 PRO A O 1
ATOM 726 N N . TYR A 1 90 ? 0.316 -3.777 3.895 1 79.56 90 TYR A N 1
ATOM 727 C CA . TYR A 1 90 ? 0.73 -2.381 3.814 1 79.56 90 TYR A CA 1
ATOM 728 C C . TYR A 1 90 ? 1.96 -2.227 2.928 1 79.56 90 TYR A C 1
ATOM 730 O O . TYR A 1 90 ? 2.293 -1.117 2.506 1 79.56 90 TYR A O 1
ATOM 738 N N . LEU A 1 91 ? 2.666 -3.193 2.699 1 87.69 91 LEU A N 1
ATOM 739 C CA . LEU A 1 91 ? 3.807 -3.25 1.792 1 87.69 91 LEU A CA 1
ATOM 740 C C . LEU A 1 91 ? 3.578 -4.285 0.696 1 87.69 91 LEU A C 1
ATOM 742 O O . LEU A 1 91 ? 3.771 -5.48 0.916 1 87.69 91 LEU A O 1
ATOM 746 N N . ALA A 1 92 ? 3.266 -3.83 -0.467 1 91.56 92 ALA A N 1
ATOM 747 C CA . ALA A 1 92 ? 2.936 -4.73 -1.567 1 91.56 92 ALA A CA 1
ATOM 748 C C . ALA A 1 92 ? 4.188 -5.391 -2.133 1 91.56 92 ALA A C 1
ATOM 750 O O . ALA A 1 92 ? 5.027 -4.723 -2.746 1 91.56 92 ALA A O 1
ATOM 751 N N . ALA A 1 93 ? 4.297 -6.695 -1.915 1 95 93 ALA A N 1
ATOM 752 C CA . ALA A 1 93 ? 5.398 -7.473 -2.479 1 95 93 ALA A CA 1
ATOM 753 C C . ALA A 1 93 ? 4.977 -8.164 -3.77 1 95 93 ALA A C 1
ATOM 755 O O . ALA A 1 93 ? 3.855 -8.664 -3.877 1 95 93 ALA A O 1
ATOM 756 N N . PHE A 1 94 ? 5.852 -8.18 -4.754 1 93.31 94 PHE A N 1
ATOM 757 C CA . PHE A 1 94 ? 5.598 -8.859 -6.023 1 93.31 94 PHE A CA 1
ATOM 758 C C . PHE A 1 94 ? 6.906 -9.18 -6.734 1 93.31 94 PHE A C 1
ATOM 760 O O . PHE A 1 94 ? 7.895 -8.453 -6.59 1 93.31 94 PHE A O 1
ATOM 767 N N . PRO A 1 95 ? 6.938 -10.266 -7.469 1 93.31 95 PRO A N 1
ATOM 768 C CA . PRO A 1 95 ? 8.141 -10.57 -8.25 1 93.31 95 PRO A CA 1
ATOM 769 C C . PRO A 1 95 ? 8.234 -9.742 -9.531 1 93.31 95 PRO A C 1
ATOM 771 O O . PRO A 1 95 ? 7.215 -9.352 -10.094 1 93.31 95 PRO A O 1
ATOM 774 N N . LEU A 1 96 ? 9.43 -9.477 -9.922 1 92.88 96 LEU A N 1
ATOM 775 C CA . LEU A 1 96 ? 9.758 -8.875 -11.211 1 92.88 96 LEU A CA 1
ATOM 776 C C . LEU A 1 96 ? 10.688 -9.781 -12.016 1 92.88 96 LEU A C 1
ATOM 778 O O . LEU A 1 96 ? 11.594 -10.398 -11.453 1 92.88 96 LEU A O 1
ATOM 782 N N . VAL A 1 97 ? 10.406 -9.898 -13.258 1 91.81 97 VAL A N 1
ATOM 783 C CA . VAL A 1 97 ? 11.297 -10.617 -14.164 1 91.81 97 VAL A CA 1
ATOM 784 C C . VAL A 1 97 ? 12.094 -9.617 -14.992 1 91.81 97 VAL A C 1
ATOM 786 O O . VAL A 1 97 ? 11.523 -8.742 -15.648 1 91.81 97 VAL A O 1
ATOM 789 N N . LEU A 1 98 ? 13.344 -9.766 -14.852 1 92.56 98 LEU A N 1
ATOM 790 C CA . LEU A 1 98 ? 14.234 -8.867 -15.57 1 92.56 98 LEU A CA 1
ATOM 791 C C . LEU A 1 98 ? 15.172 -9.641 -16.5 1 92.56 98 LEU A C 1
ATOM 793 O O . LEU A 1 98 ? 15.281 -10.867 -16.375 1 92.56 98 LEU A O 1
ATOM 797 N N . GLY A 1 99 ? 15.812 -8.906 -17.359 1 91.31 99 GLY A N 1
ATOM 798 C CA . GLY A 1 99 ? 16.781 -9.5 -18.266 1 91.31 99 GLY A CA 1
ATOM 799 C C . GLY A 1 99 ? 16.25 -9.672 -19.672 1 91.31 99 GLY A C 1
ATOM 800 O O . GLY A 1 99 ? 15.094 -9.367 -19.953 1 91.31 99 GLY A O 1
ATOM 801 N N . GLU A 1 100 ? 17.156 -10.125 -20.562 1 90.62 100 GLU A N 1
ATOM 802 C CA . GLU A 1 100 ? 16.797 -10.383 -21.953 1 90.62 100 GLU A CA 1
ATOM 803 C C . GLU A 1 100 ? 16.297 -11.812 -22.125 1 90.62 100 GLU A C 1
ATOM 805 O O . GLU A 1 100 ? 16.484 -12.656 -21.25 1 90.62 100 GLU A O 1
ATOM 810 N N . GLU A 1 101 ? 15.617 -11.953 -23.281 1 87.38 101 GLU A N 1
ATOM 811 C CA . GLU A 1 101 ? 15.117 -13.281 -23.609 1 87.38 101 GLU A CA 1
ATOM 812 C C . GLU A 1 101 ? 16.219 -14.336 -23.453 1 87.38 101 GLU A C 1
ATOM 814 O O . GLU A 1 101 ? 17.328 -14.156 -23.953 1 87.38 101 GLU A O 1
ATOM 819 N N . GLY A 1 102 ? 15.945 -15.344 -22.734 1 88.31 102 GLY A N 1
ATOM 820 C CA . GLY A 1 102 ? 16.891 -16.438 -22.531 1 88.31 102 GLY A CA 1
ATOM 821 C C . GLY A 1 102 ? 17.812 -16.219 -21.359 1 88.31 102 GLY A C 1
ATOM 822 O O . GLY A 1 102 ? 18.547 -17.125 -20.953 1 88.31 102 GLY A O 1
ATOM 823 N N . GLN A 1 103 ? 18 -14.922 -20.891 1 92.62 103 GLN A N 1
ATOM 824 C CA . GLN A 1 103 ? 18.844 -14.602 -19.734 1 92.62 103 GLN A CA 1
ATOM 825 C C . GLN A 1 103 ? 18.031 -13.891 -18.656 1 92.62 103 GLN A C 1
ATOM 827 O O . GLN A 1 103 ? 18.531 -12.953 -18.016 1 92.62 103 GLN A O 1
ATOM 832 N N . GLU A 1 104 ? 16.734 -14.328 -18.531 1 93.88 104 GLU A N 1
ATOM 833 C CA . GLU A 1 104 ? 15.844 -13.656 -17.594 1 93.88 104 GLU A CA 1
ATOM 834 C C . GLU A 1 104 ? 16.047 -14.172 -16.172 1 93.88 104 GLU A C 1
ATOM 836 O O . GLU A 1 104 ? 16.438 -15.328 -15.969 1 93.88 104 GLU A O 1
ATOM 841 N N . PHE A 1 105 ? 15.906 -13.305 -15.188 1 94.19 105 PHE A N 1
ATOM 842 C CA . PHE A 1 105 ? 15.914 -13.688 -13.781 1 94.19 105 PHE A CA 1
ATOM 843 C C . PHE A 1 105 ? 14.781 -12.992 -13.023 1 94.19 105 PHE A C 1
ATOM 845 O O . PHE A 1 105 ? 14.234 -12 -13.5 1 94.19 105 PHE A O 1
ATOM 852 N N . ALA A 1 106 ? 14.438 -13.617 -11.945 1 93.94 106 ALA A N 1
ATOM 853 C CA . ALA A 1 106 ? 13.359 -13.086 -11.117 1 93.94 106 ALA A CA 1
ATOM 854 C C . ALA A 1 106 ? 13.914 -12.477 -9.828 1 93.94 106 ALA A C 1
ATOM 856 O O . ALA A 1 106 ? 14.859 -13.008 -9.242 1 93.94 106 ALA A O 1
ATOM 857 N N . LEU A 1 107 ? 13.383 -11.352 -9.477 1 95 107 LEU A N 1
ATOM 858 C CA . LEU A 1 107 ? 13.656 -10.727 -8.188 1 95 107 LEU A CA 1
ATOM 859 C C . LEU A 1 107 ? 12.359 -10.383 -7.461 1 95 107 LEU A C 1
ATOM 861 O O . LEU A 1 107 ? 11.305 -10.273 -8.086 1 95 107 LEU A O 1
ATOM 865 N N . LEU A 1 108 ? 12.445 -10.336 -6.137 1 95.94 108 LEU A N 1
ATOM 866 C CA . LEU A 1 108 ? 11.312 -9.852 -5.355 1 95.94 108 LEU A CA 1
ATOM 867 C C . LEU A 1 108 ? 11.43 -8.352 -5.105 1 95.94 108 LEU A C 1
ATOM 869 O O . LEU A 1 108 ? 12.492 -7.867 -4.699 1 95.94 108 LEU A O 1
ATOM 873 N N . THR A 1 109 ? 10.406 -7.652 -5.402 1 95.5 109 THR A N 1
ATOM 874 C CA . THR A 1 109 ? 10.312 -6.223 -5.121 1 95.5 109 THR A CA 1
ATOM 875 C C . THR A 1 109 ? 9.07 -5.914 -4.297 1 95.5 109 THR A C 1
ATOM 877 O O . THR A 1 109 ? 8.188 -6.762 -4.148 1 95.5 109 THR A O 1
ATOM 880 N N . SER A 1 110 ? 9.047 -4.781 -3.619 1 95.88 110 SER A N 1
ATOM 881 C CA . SER A 1 110 ? 7.895 -4.281 -2.881 1 95.88 110 SER A CA 1
ATOM 882 C C . SER A 1 110 ? 7.809 -2.758 -2.953 1 95.88 110 SER A C 1
ATOM 884 O O . SER A 1 110 ? 8.812 -2.088 -3.209 1 95.88 110 SER A O 1
ATOM 886 N N . GLU A 1 111 ? 6.637 -2.246 -2.781 1 94.88 111 GLU A N 1
ATOM 887 C CA . GLU A 1 111 ? 6.422 -0.803 -2.807 1 94.88 111 GLU A CA 1
ATOM 888 C C . GLU A 1 111 ? 5.395 -0.378 -1.76 1 94.88 111 GLU A C 1
ATOM 890 O O . GLU A 1 111 ? 4.43 -1.1 -1.502 1 94.88 111 GLU A O 1
ATOM 895 N N . GLN A 1 112 ? 5.656 0.668 -1.116 1 95 112 GLN A N 1
ATOM 896 C CA . GLN A 1 112 ? 4.68 1.438 -0.353 1 95 112 GLN A CA 1
ATOM 897 C C . GLN A 1 112 ? 4.578 2.869 -0.872 1 95 112 GLN A C 1
ATOM 899 O O . GLN A 1 112 ? 5.598 3.531 -1.082 1 95 112 GLN A O 1
ATOM 904 N N . THR A 1 113 ? 3.385 3.359 -1.135 1 94.5 113 THR A N 1
ATOM 905 C CA . THR A 1 113 ? 3.154 4.695 -1.675 1 94.5 113 THR A CA 1
ATOM 906 C C . THR A 1 113 ? 2.184 5.477 -0.795 1 94.5 113 THR A C 1
ATOM 908 O O . THR A 1 113 ? 1.193 4.922 -0.312 1 94.5 113 THR A O 1
ATOM 911 N N . TYR A 1 114 ? 2.418 6.742 -0.636 1 96.19 114 TYR A N 1
ATOM 912 C CA . TYR A 1 114 ? 1.605 7.648 0.169 1 96.19 114 TYR A CA 1
ATOM 913 C C . TYR A 1 114 ? 1.203 8.883 -0.634 1 96.19 114 TYR A C 1
ATOM 915 O O . TYR A 1 114 ? 2.037 9.484 -1.312 1 96.19 114 TYR A O 1
ATOM 923 N N . PRO A 1 115 ? -0.075 9.258 -0.517 1 96.94 115 PRO A N 1
ATOM 924 C CA . PRO A 1 115 ? -0.488 10.492 -1.189 1 96.94 115 PRO A CA 1
ATOM 925 C C . PRO A 1 115 ? -0.077 11.75 -0.424 1 96.94 115 PRO A C 1
ATOM 927 O O . PRO A 1 115 ? -0.321 11.852 0.781 1 96.94 115 PRO A O 1
ATOM 930 N N . LEU A 1 116 ? 0.52 12.711 -1.164 1 97.69 116 LEU A N 1
ATOM 931 C CA . LEU A 1 116 ? 1.037 13.898 -0.495 1 97.69 116 LEU A CA 1
ATOM 932 C C . LEU A 1 116 ? 0.475 15.164 -1.129 1 97.69 116 LEU A C 1
ATOM 934 O O . LEU A 1 116 ? 1.001 16.266 -0.91 1 97.69 116 LEU A O 1
ATOM 938 N N . ALA A 1 117 ? -0.587 15.031 -1.879 1 97.62 117 ALA A N 1
ATOM 939 C CA . ALA A 1 117 ? -1.163 16.203 -2.549 1 97.62 117 ALA A CA 1
ATOM 940 C C . ALA A 1 117 ? -1.695 17.203 -1.534 1 97.62 117 ALA A C 1
ATOM 942 O O . ALA A 1 117 ? -1.766 18.406 -1.818 1 97.62 117 ALA A O 1
ATOM 943 N N . ALA A 1 118 ? -2 16.766 -0.319 1 96.94 118 ALA A N 1
ATOM 944 C CA . ALA A 1 118 ? -2.482 17.656 0.743 1 96.94 118 ALA A CA 1
ATOM 945 C C . ALA A 1 118 ? -1.34 18.078 1.657 1 96.94 118 ALA A C 1
ATOM 947 O O . ALA A 1 118 ? -1.572 18.656 2.721 1 96.94 118 ALA A O 1
ATOM 948 N N . GLY A 1 119 ? -0.135 17.734 1.259 1 97.06 119 GLY A N 1
ATOM 949 C CA . GLY A 1 119 ? 1.017 18.078 2.074 1 97.06 119 GLY A CA 1
ATOM 950 C C . GLY A 1 119 ? 1.273 17.094 3.199 1 97.06 119 GLY A C 1
ATOM 951 O O . GLY A 1 119 ? 0.58 16.078 3.316 1 97.06 119 GLY A O 1
ATOM 952 N N . ALA A 1 120 ? 2.295 17.406 3.955 1 97.5 120 ALA A N 1
ATOM 953 C CA . ALA A 1 120 ? 2.67 16.578 5.102 1 97.5 120 ALA A CA 1
ATOM 954 C C . ALA A 1 120 ? 3.531 17.359 6.086 1 97.5 120 ALA A C 1
ATOM 956 O O . ALA A 1 120 ? 4.344 18.203 5.68 1 97.5 120 ALA A O 1
ATOM 957 N N . THR A 1 121 ? 3.355 17.062 7.316 1 96.81 121 THR A N 1
ATOM 958 C CA . THR A 1 121 ? 4.273 17.594 8.32 1 96.81 121 THR A CA 1
ATOM 959 C C . THR A 1 121 ? 5.59 16.812 8.305 1 96.81 121 THR A C 1
ATOM 961 O O . THR A 1 121 ? 5.68 15.742 7.707 1 96.81 121 THR A O 1
ATOM 964 N N . ASP A 1 122 ? 6.566 17.406 8.953 1 96.94 122 ASP A N 1
ATOM 965 C CA . ASP A 1 122 ? 7.84 16.703 9.07 1 96.94 122 ASP A CA 1
ATOM 966 C C . ASP A 1 122 ? 7.664 15.375 9.797 1 96.94 122 ASP A C 1
ATOM 968 O O . ASP A 1 122 ? 8.25 14.367 9.398 1 96.94 122 ASP A O 1
ATOM 972 N N . GLU A 1 123 ? 6.852 15.391 10.82 1 97.19 123 GLU A N 1
ATOM 973 C CA . GLU A 1 123 ? 6.629 14.172 11.594 1 97.19 123 GLU A CA 1
ATOM 974 C C . GLU A 1 123 ? 5.969 13.094 10.734 1 97.19 123 GLU A C 1
ATOM 976 O O . GLU A 1 123 ? 6.301 11.914 10.852 1 97.19 123 GLU A O 1
ATOM 981 N N . GLN A 1 124 ? 5.082 13.492 9.922 1 97.94 124 GLN A N 1
ATOM 982 C CA . GLN A 1 124 ? 4.426 12.547 9.023 1 97.94 124 GLN A CA 1
ATOM 983 C C . GLN A 1 124 ? 5.414 11.961 8.023 1 97.94 124 GLN A C 1
ATOM 985 O O . GLN A 1 124 ? 5.422 10.75 7.789 1 97.94 124 GLN A O 1
ATOM 990 N N . LEU A 1 125 ? 6.242 12.797 7.414 1 98.31 125 LEU A N 1
ATOM 991 C CA . LEU A 1 125 ? 7.254 12.305 6.488 1 98.31 125 LEU A CA 1
ATOM 992 C C . LEU A 1 125 ? 8.18 11.305 7.172 1 98.31 125 LEU A C 1
ATOM 994 O O . LEU A 1 125 ? 8.469 10.242 6.621 1 98.31 125 LEU A O 1
ATOM 998 N N . ASP A 1 126 ? 8.594 11.688 8.391 1 98.44 126 ASP A N 1
ATOM 999 C CA . ASP A 1 126 ? 9.477 10.797 9.148 1 98.44 126 ASP A CA 1
ATOM 1000 C C . ASP A 1 126 ? 8.82 9.445 9.383 1 98.44 126 ASP A C 1
ATOM 1002 O O . ASP A 1 126 ? 9.453 8.398 9.211 1 98.44 126 ASP A O 1
ATOM 1006 N N . LEU A 1 127 ? 7.574 9.469 9.789 1 98.12 127 LEU A N 1
ATOM 1007 C CA . LEU A 1 127 ? 6.832 8.258 10.109 1 98.12 127 LEU A CA 1
ATOM 1008 C C . LEU A 1 127 ? 6.684 7.371 8.875 1 98.12 127 LEU A C 1
ATOM 1010 O O . LEU A 1 127 ? 6.895 6.156 8.953 1 98.12 127 LEU A O 1
ATOM 1014 N N . MET A 1 128 ? 6.336 7.938 7.734 1 97.81 128 MET A N 1
ATOM 1015 C CA . MET A 1 128 ? 6.164 7.195 6.492 1 97.81 128 MET A CA 1
ATOM 1016 C C . MET A 1 128 ? 7.469 6.531 6.066 1 97.81 128 MET A C 1
ATOM 1018 O O . MET A 1 128 ? 7.492 5.34 5.754 1 97.81 128 MET A O 1
ATOM 1022 N N . LEU A 1 129 ? 8.57 7.27 6.121 1 98.62 129 LEU A N 1
ATOM 1023 C CA . LEU A 1 129 ? 9.867 6.77 5.68 1 98.62 129 LEU A CA 1
ATOM 1024 C C . LEU A 1 129 ? 10.383 5.691 6.621 1 98.62 129 LEU A C 1
ATOM 1026 O O . LEU A 1 129 ? 10.852 4.641 6.172 1 98.62 129 LEU A O 1
ATOM 1030 N N . ARG A 1 130 ? 10.258 5.949 7.902 1 98.31 130 ARG A N 1
ATOM 1031 C CA . ARG A 1 130 ? 10.695 4.965 8.891 1 98.31 130 ARG A CA 1
ATOM 1032 C C . ARG A 1 130 ? 9.891 3.678 8.773 1 98.31 130 ARG A C 1
ATOM 1034 O O . ARG A 1 130 ? 10.453 2.582 8.773 1 98.31 130 ARG A O 1
ATOM 1041 N N . GLY A 1 131 ? 8.625 3.836 8.688 1 96.94 131 GLY A N 1
ATOM 1042 C CA . GLY A 1 131 ? 7.742 2.684 8.594 1 96.94 131 GLY A CA 1
ATOM 1043 C C . GLY A 1 131 ? 7.996 1.838 7.359 1 96.94 131 GLY A C 1
ATOM 1044 O O . GLY A 1 131 ? 8.109 0.614 7.453 1 96.94 131 GLY A O 1
ATOM 1045 N N . ALA A 1 132 ? 8.047 2.5 6.184 1 97 132 ALA A N 1
ATOM 1046 C CA . ALA A 1 132 ? 8.281 1.787 4.93 1 97 132 ALA A CA 1
ATOM 1047 C C . ALA A 1 132 ? 9.633 1.081 4.945 1 97 132 ALA A C 1
ATOM 1049 O O . ALA A 1 132 ? 9.758 -0.054 4.48 1 97 132 ALA A O 1
ATOM 1050 N N . THR A 1 133 ? 10.633 1.734 5.539 1 98.31 133 THR A N 1
ATOM 1051 C CA . THR A 1 133 ? 11.969 1.157 5.59 1 98.31 133 THR A CA 1
ATOM 1052 C C . THR A 1 133 ? 11.992 -0.072 6.496 1 98.31 133 THR A C 1
ATOM 1054 O O . THR A 1 133 ? 12.508 -1.123 6.109 1 98.31 133 THR A O 1
ATOM 1057 N N . GLU A 1 134 ? 11.359 0.043 7.613 1 97.5 134 GLU A N 1
ATOM 1058 C CA . GLU A 1 134 ? 11.328 -1.07 8.555 1 97.5 134 GLU A CA 1
ATOM 1059 C C . GLU A 1 134 ? 10.586 -2.266 7.973 1 97.5 134 GLU A C 1
ATOM 1061 O O . GLU A 1 134 ? 11.023 -3.408 8.117 1 97.5 134 GLU A O 1
ATOM 1066 N N . ALA A 1 135 ? 9.492 -2.01 7.355 1 96.38 135 ALA A N 1
ATOM 1067 C CA . ALA A 1 135 ? 8.711 -3.078 6.742 1 96.38 135 ALA A CA 1
ATOM 1068 C C . ALA A 1 135 ? 9.5 -3.773 5.641 1 96.38 135 ALA A C 1
ATOM 1070 O O . ALA A 1 135 ? 9.445 -5 5.504 1 96.38 135 ALA A O 1
ATOM 1071 N N . ALA A 1 136 ? 10.219 -3.016 4.82 1 97.38 136 ALA A N 1
ATOM 1072 C CA . ALA A 1 136 ? 11.031 -3.576 3.746 1 97.38 136 ALA A CA 1
ATOM 1073 C C . ALA A 1 136 ? 12.133 -4.477 4.305 1 97.38 136 ALA A C 1
ATOM 1075 O O . ALA A 1 136 ? 12.391 -5.555 3.766 1 97.38 136 ALA A O 1
ATOM 1076 N N . LEU A 1 137 ? 12.727 -4.066 5.379 1 97.69 137 LEU A N 1
ATOM 1077 C CA . LEU A 1 137 ? 13.797 -4.859 5.977 1 97.69 137 LEU A CA 1
ATOM 1078 C C . LEU A 1 137 ? 13.242 -6.156 6.562 1 97.69 137 LEU A C 1
ATOM 1080 O O . LEU A 1 137 ? 13.914 -7.195 6.52 1 97.69 137 LEU A O 1
ATOM 1084 N N . GLU A 1 138 ? 12.062 -6.074 7.121 1 97.12 138 GLU A N 1
ATOM 1085 C CA . GLU A 1 138 ? 11.398 -7.297 7.574 1 97.12 138 GLU A CA 1
ATOM 1086 C C . GLU A 1 138 ? 11.148 -8.25 6.414 1 97.12 138 GLU A C 1
ATOM 1088 O O . GLU A 1 138 ? 11.367 -9.461 6.539 1 97.12 138 GLU A O 1
ATOM 1093 N N . LEU A 1 139 ? 10.688 -7.738 5.289 1 97 139 LEU A N 1
ATOM 1094 C CA . LEU A 1 139 ? 10.477 -8.539 4.094 1 97 139 LEU A CA 1
ATOM 1095 C C . LEU A 1 139 ? 11.773 -9.203 3.645 1 97 139 LEU A C 1
ATOM 1097 O O . LEU A 1 139 ? 11.789 -10.398 3.32 1 97 139 LEU A O 1
ATOM 1101 N N . PHE A 1 140 ? 12.836 -8.43 3.637 1 96.81 140 PHE A N 1
ATOM 1102 C CA . PHE A 1 140 ? 14.125 -8.961 3.227 1 96.81 140 PHE A CA 1
ATOM 1103 C C . PHE A 1 140 ? 14.539 -10.117 4.125 1 96.81 140 PHE A C 1
ATOM 1105 O O . PHE A 1 140 ? 15.023 -11.148 3.643 1 96.81 140 PHE A O 1
ATOM 1112 N N . SER A 1 141 ? 14.359 -9.93 5.418 1 96.06 141 SER A N 1
ATOM 1113 C CA . SER A 1 141 ? 14.703 -10.992 6.359 1 96.06 141 SER A CA 1
ATOM 1114 C C . SER A 1 141 ? 13.883 -12.25 6.102 1 96.06 141 SER A C 1
ATOM 1116 O O . SER A 1 141 ? 14.414 -13.359 6.098 1 96.06 141 SER A O 1
ATOM 1118 N N . GLU A 1 142 ? 12.594 -12.094 5.84 1 95.31 142 GLU A N 1
ATOM 1119 C CA . GLU A 1 142 ? 11.703 -13.242 5.645 1 95.31 142 GLU A CA 1
ATOM 1120 C C . GLU A 1 142 ? 12.047 -13.992 4.359 1 95.31 142 GLU A C 1
ATOM 1122 O O . GLU A 1 142 ? 12.031 -15.219 4.328 1 95.31 142 GLU A O 1
ATOM 1127 N N . ILE A 1 143 ? 12.273 -13.219 3.293 1 95.44 143 ILE A N 1
ATOM 1128 C CA . ILE A 1 143 ? 12.57 -13.883 2.027 1 95.44 143 ILE A CA 1
ATOM 1129 C C . ILE A 1 143 ? 13.945 -14.555 2.107 1 95.44 143 ILE A C 1
ATOM 1131 O O . ILE A 1 143 ? 14.133 -15.648 1.575 1 95.44 143 ILE A O 1
ATOM 1135 N N . ALA A 1 144 ? 14.93 -13.938 2.744 1 94.25 144 ALA A N 1
ATOM 1136 C CA . ALA A 1 144 ? 16.25 -14.539 2.938 1 94.25 144 ALA A CA 1
ATOM 1137 C C . ALA A 1 144 ? 16.141 -15.852 3.719 1 94.25 144 ALA A C 1
ATOM 1139 O O . ALA A 1 144 ? 16.844 -16.812 3.418 1 94.25 144 ALA A O 1
ATOM 1140 N N . ASN A 1 145 ? 15.266 -15.891 4.684 1 93.12 145 ASN A N 1
ATOM 1141 C CA . ASN A 1 145 ? 15.055 -17.078 5.492 1 93.12 145 ASN A CA 1
ATOM 1142 C C . ASN A 1 145 ? 14.375 -18.188 4.695 1 93.12 145 ASN A C 1
ATOM 1144 O O . ASN A 1 145 ? 14.578 -19.375 4.969 1 93.12 145 ASN A O 1
ATOM 1148 N N . THR A 1 146 ? 13.578 -17.797 3.752 1 90.69 146 THR A N 1
ATOM 1149 C CA . THR A 1 146 ? 12.789 -18.75 2.979 1 90.69 146 THR A CA 1
ATOM 1150 C C . THR A 1 146 ? 13.609 -19.328 1.828 1 90.69 146 THR A C 1
ATOM 1152 O O . THR A 1 146 ? 13.555 -20.531 1.566 1 90.69 146 THR A O 1
ATOM 1155 N N . PHE A 1 147 ? 14.32 -18.516 1.102 1 87.38 147 PHE A N 1
ATOM 1156 C CA . PHE A 1 147 ? 14.992 -18.938 -0.123 1 87.38 147 PHE A CA 1
ATOM 1157 C C . PHE A 1 147 ? 16.5 -18.938 0.056 1 87.38 147 PHE A C 1
ATOM 1159 O O . PHE A 1 147 ? 17.234 -19.422 -0.809 1 87.38 147 PHE A O 1
ATOM 1166 N N . GLY A 1 148 ? 16.969 -18.656 1.226 1 76.25 148 GLY A N 1
ATOM 1167 C CA . GLY A 1 148 ? 18.406 -18.578 1.469 1 76.25 148 GLY A CA 1
ATOM 1168 C C . GLY A 1 148 ? 18.984 -17.219 1.114 1 76.25 148 GLY A C 1
ATOM 1169 O O . GLY A 1 148 ? 18.359 -16.422 0.415 1 76.25 148 GLY A O 1
ATOM 1170 N N . PRO A 1 149 ? 20.078 -16.891 1.788 1 62.59 149 PRO A N 1
ATOM 1171 C CA . PRO A 1 149 ? 20.734 -15.617 1.498 1 62.59 149 PRO A CA 1
ATOM 1172 C C . PRO A 1 149 ? 21.391 -15.594 0.116 1 62.59 149 PRO A C 1
ATOM 1174 O O . PRO A 1 149 ? 21.781 -16.641 -0.41 1 62.59 149 PRO A O 1
ATOM 1177 N N . THR A 1 150 ? 20.797 -15.078 -0.926 1 54.62 150 THR A N 1
ATOM 1178 C CA . THR A 1 150 ? 21.469 -15.117 -2.223 1 54.62 150 THR A CA 1
ATOM 1179 C C . THR A 1 150 ? 22.969 -14.898 -2.061 1 54.62 150 THR A C 1
ATOM 1181 O O . THR A 1 150 ? 23.406 -14.102 -1.23 1 54.62 150 THR A O 1
ATOM 1184 N N . GLU A 1 151 ? 23.844 -15.852 -2.406 1 45.16 151 GLU A N 1
ATOM 1185 C CA . GLU A 1 151 ? 25.281 -15.711 -2.51 1 45.16 151 GLU A CA 1
ATOM 1186 C C . GLU A 1 151 ? 25.672 -14.406 -3.207 1 45.16 151 GLU A C 1
ATOM 1188 O O . GLU A 1 151 ? 25.078 -14.055 -4.238 1 45.16 151 GLU A O 1
ATOM 1193 N N . SER A 1 152 ? 25.938 -13.281 -2.49 1 40.41 152 SER A N 1
ATOM 1194 C CA . SER A 1 152 ? 26.734 -12.281 -3.189 1 40.41 152 SER A CA 1
ATOM 1195 C C . SER A 1 152 ? 27.75 -12.93 -4.129 1 40.41 152 SER A C 1
ATOM 1197 O O . SER A 1 152 ? 28.422 -13.891 -3.748 1 40.41 152 SER A O 1
ATOM 1199 N N . GLY A 1 153 ? 27.469 -13.094 -5.414 1 31.38 153 GLY A N 1
ATOM 1200 C CA . GLY A 1 153 ? 28.641 -13.523 -6.164 1 31.38 153 GLY A CA 1
ATOM 1201 C C 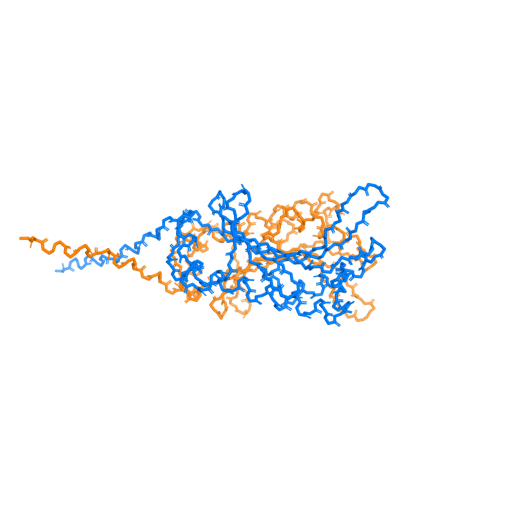. GLY A 1 153 ? 29.938 -13.078 -5.543 1 31.38 153 GLY A C 1
ATOM 1202 O O . GLY A 1 153 ? 30.125 -11.891 -5.254 1 31.38 153 GLY A O 1
ATOM 1203 N N . GLU A 1 154 ? 30.703 -13.93 -4.77 1 27.89 154 GLU A N 1
ATOM 1204 C CA . GLU A 1 154 ? 32.156 -13.734 -4.785 1 27.89 154 GLU A CA 1
ATOM 1205 C C . GLU A 1 154 ? 32.688 -13.711 -6.215 1 27.89 154 GLU A C 1
ATOM 1207 O O . GLU A 1 154 ? 32.219 -14.469 -7.066 1 27.89 154 GLU A O 1
ATOM 1212 N N . MET B 1 1 ? 22.25 45.5 15.383 1 36.38 1 MET B N 1
ATOM 1213 C CA . MET B 1 1 ? 22.219 44.188 14.742 1 36.38 1 MET B CA 1
ATOM 1214 C C . MET B 1 1 ? 20.953 43.438 15.125 1 36.38 1 MET B C 1
ATOM 1216 O O . MET B 1 1 ? 20.703 43.188 16.312 1 36.38 1 MET B O 1
ATOM 1220 N N . GLY B 1 2 ? 19.734 43.625 14.586 1 42.44 2 GLY B N 1
ATOM 1221 C CA . GLY B 1 2 ? 18.391 43.156 14.891 1 42.44 2 GLY B CA 1
ATOM 1222 C C . GLY B 1 2 ? 18.234 41.656 14.828 1 42.44 2 GLY B C 1
ATOM 1223 O O . GLY B 1 2 ? 18.609 41.031 13.828 1 42.44 2 GLY B O 1
ATOM 1224 N N . PHE B 1 3 ? 18.391 40.938 15.93 1 40.28 3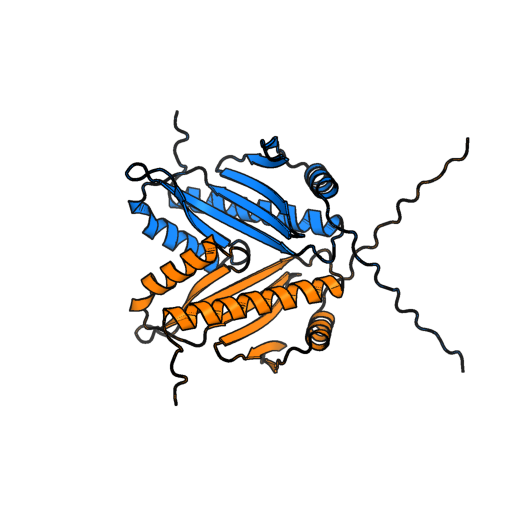 PHE B N 1
ATOM 1225 C CA . PHE B 1 3 ? 18.109 39.531 16.203 1 40.28 3 PHE B CA 1
ATOM 1226 C C . PHE B 1 3 ? 16.781 39.094 15.586 1 40.28 3 PHE B C 1
ATOM 1228 O O . PHE B 1 3 ? 15.711 39.406 16.125 1 40.28 3 PHE B O 1
ATOM 1235 N N . PHE B 1 4 ? 16.5 39.281 14.289 1 43.81 4 PHE B N 1
ATOM 1236 C CA . PHE B 1 4 ? 15.352 38.656 13.609 1 43.81 4 PHE B CA 1
ATOM 1237 C C . PHE B 1 4 ? 15.188 37.219 14.023 1 43.81 4 PHE B C 1
ATOM 1239 O O . PHE B 1 4 ? 16 36.375 13.672 1 43.81 4 PHE B O 1
ATOM 1246 N N . ASP B 1 5 ? 14.766 36.875 15.18 1 42.94 5 ASP B N 1
ATOM 1247 C CA . ASP B 1 5 ? 14.242 35.562 15.594 1 42.94 5 ASP B CA 1
ATOM 1248 C C . ASP B 1 5 ? 13.375 34.938 14.5 1 42.94 5 ASP B C 1
ATOM 1250 O O . ASP B 1 5 ? 12.281 35.438 14.219 1 42.94 5 ASP B O 1
ATOM 1254 N N . SER B 1 6 ? 13.859 34.625 13.336 1 45.56 6 SER B N 1
ATOM 1255 C CA . SER B 1 6 ? 13.156 33.844 12.32 1 45.56 6 SER B CA 1
ATOM 1256 C C . SER B 1 6 ? 12.273 32.781 12.969 1 45.56 6 SER B C 1
ATOM 1258 O O . SER B 1 6 ? 12.773 31.734 13.398 1 45.56 6 SER B O 1
ATOM 1260 N N . VAL B 1 7 ? 11.352 33.094 13.797 1 45.97 7 VAL B N 1
ATOM 1261 C CA . VAL B 1 7 ? 10.398 32.156 14.344 1 45.97 7 VAL B CA 1
ATOM 1262 C C . VAL B 1 7 ? 9.836 31.281 13.219 1 45.97 7 VAL B C 1
ATOM 1264 O O . VAL B 1 7 ? 9.141 31.781 12.328 1 45.97 7 VAL B O 1
ATOM 1267 N N . GLN B 1 8 ? 10.625 30.375 12.602 1 50.66 8 GLN B N 1
ATOM 1268 C CA . GLN B 1 8 ? 10.008 29.453 11.664 1 50.66 8 GLN B CA 1
ATOM 1269 C C . GLN B 1 8 ? 8.672 28.938 12.195 1 50.66 8 GLN B C 1
ATOM 1271 O O . GLN B 1 8 ? 8.57 28.516 13.352 1 50.66 8 GLN B O 1
ATOM 1276 N N . PRO B 1 9 ? 7.625 29.5 11.75 1 51.41 9 PRO B N 1
ATOM 1277 C CA . PRO B 1 9 ? 6.309 29.062 12.219 1 51.41 9 PRO B CA 1
ATOM 1278 C C . PRO B 1 9 ? 6.254 27.562 12.516 1 51.41 9 PRO B C 1
ATOM 1280 O O . PRO B 1 9 ? 6.809 26.766 11.766 1 51.41 9 PRO B O 1
ATOM 1283 N N . VAL B 1 10 ? 6.273 27.25 13.836 1 52.84 10 VAL B N 1
ATOM 1284 C CA . VAL B 1 10 ? 6.102 25.875 14.312 1 52.84 10 VAL B CA 1
ATOM 1285 C C . VAL B 1 10 ? 5.008 25.188 13.5 1 52.84 10 VAL B C 1
ATOM 1287 O O . VAL B 1 10 ? 3.887 25.688 13.398 1 52.84 10 VAL B O 1
ATOM 1290 N N . VAL B 1 11 ? 5.461 24.672 12.312 1 61.03 11 VAL B N 1
ATOM 1291 C CA . VAL B 1 11 ? 4.445 23.906 11.594 1 61.03 11 VAL B CA 1
ATOM 1292 C C . VAL B 1 11 ? 3.639 23.062 12.57 1 61.03 11 VAL B C 1
ATOM 1294 O O . VAL B 1 11 ? 4.207 22.297 13.352 1 61.03 11 VAL B O 1
ATOM 1297 N N . ALA B 1 12 ? 2.432 23.547 12.914 1 71.19 12 ALA B N 1
ATOM 1298 C CA . ALA B 1 12 ? 1.46 22.922 13.805 1 71.19 12 ALA B CA 1
ATOM 1299 C C . ALA B 1 12 ? 1.311 21.438 13.5 1 71.19 12 ALA B C 1
ATOM 1301 O O . ALA B 1 12 ? 1.408 21.031 12.336 1 71.19 12 ALA B O 1
ATOM 1302 N N . ALA B 1 13 ? 1.509 20.547 14.539 1 86.31 13 ALA B N 1
ATOM 1303 C CA . ALA B 1 13 ? 1.207 19.109 14.484 1 86.31 13 ALA B CA 1
ATOM 1304 C C . ALA B 1 13 ? -0.193 18.875 13.93 1 86.31 13 ALA B C 1
ATOM 1306 O O . ALA B 1 13 ? -1.118 19.641 14.203 1 86.31 13 ALA B O 1
ATOM 1307 N N . ALA B 1 14 ? -0.288 17.953 13.031 1 93.25 14 ALA B N 1
ATOM 1308 C CA . ALA B 1 14 ? -1.602 17.547 12.523 1 93.25 14 ALA B CA 1
ATOM 1309 C C . ALA B 1 14 ? -2.457 16.953 13.641 1 93.25 14 ALA B C 1
ATOM 1311 O O . ALA B 1 14 ? -1.946 16.25 14.508 1 93.25 14 ALA B O 1
ATOM 1312 N N . PRO B 1 15 ? -3.711 17.25 13.617 1 95.31 15 PRO B N 1
ATOM 1313 C CA . PRO B 1 15 ? -4.586 16.703 14.656 1 95.31 15 PRO B CA 1
ATOM 1314 C C . PRO B 1 15 ? -4.68 15.18 14.609 1 95.31 15 PRO B C 1
ATOM 1316 O O . PRO B 1 15 ? -4.605 14.586 13.531 1 95.31 15 PRO B O 1
ATOM 1319 N N . PRO B 1 16 ? -4.883 14.555 15.781 1 96.19 16 PRO B N 1
ATOM 1320 C CA . PRO B 1 16 ? -5.02 13.094 15.812 1 96.19 16 PRO B CA 1
ATOM 1321 C C . PRO B 1 16 ? -6.234 12.602 15.023 1 96.19 16 PRO B C 1
ATOM 1323 O O . PRO B 1 16 ? -7.266 13.273 14.992 1 96.19 16 PRO B O 1
ATOM 1326 N N . ALA B 1 17 ? -6.047 11.5 14.391 1 96.62 17 ALA B N 1
ATOM 1327 C CA . ALA B 1 17 ? -7.184 10.828 13.766 1 96.62 17 ALA B CA 1
ATOM 1328 C C . ALA B 1 17 ? -8.047 10.125 14.805 1 96.62 17 ALA B C 1
ATOM 1330 O O . ALA B 1 17 ? -7.539 9.656 15.828 1 96.62 17 ALA B O 1
ATOM 1331 N N . SER B 1 18 ? -9.312 10.086 14.57 1 97.06 18 SER B N 1
ATOM 1332 C CA . SER B 1 18 ? -10.258 9.391 15.438 1 97.06 18 SER B CA 1
ATOM 1333 C C . SER B 1 18 ? -11.383 8.758 14.625 1 97.06 18 SER B C 1
ATOM 1335 O O . SER B 1 18 ? -11.57 9.078 13.453 1 97.06 18 SER B O 1
ATOM 1337 N N . GLN B 1 19 ? -12.094 7.863 15.336 1 97.62 19 GLN B N 1
ATOM 1338 C CA . GLN B 1 19 ? -13.258 7.273 14.68 1 97.62 19 GLN B CA 1
ATOM 1339 C C . GLN B 1 19 ? -14.266 8.352 14.281 1 97.62 19 GLN B C 1
ATOM 1341 O O . GLN B 1 19 ? -14.859 8.281 13.203 1 97.62 19 GLN B O 1
ATOM 1346 N N . GLU B 1 20 ? -14.375 9.297 15.156 1 97.62 20 GLU B N 1
ATOM 1347 C CA . GLU B 1 20 ? -15.281 10.398 14.859 1 97.62 20 GLU B CA 1
ATOM 1348 C C . GLU B 1 20 ? -14.859 11.141 13.594 1 97.62 20 GLU B C 1
ATOM 1350 O O . GLU B 1 20 ? -15.695 11.445 12.742 1 97.62 20 GLU B O 1
ATOM 1355 N N . ARG B 1 21 ? -13.633 11.398 13.414 1 98 21 ARG B N 1
ATOM 1356 C CA . ARG B 1 21 ? -13.125 12.141 12.266 1 98 21 ARG B CA 1
ATOM 1357 C C . ARG B 1 21 ? -13.164 11.281 11.008 1 98 21 ARG B C 1
ATOM 1359 O O . ARG B 1 21 ? -13.305 11.805 9.898 1 98 21 ARG B O 1
ATOM 1366 N N . LEU B 1 22 ? -13.008 9.953 11.156 1 98.5 22 LEU B N 1
ATOM 1367 C CA . LEU B 1 22 ? -13.219 9.07 10.016 1 98.5 22 LEU B CA 1
ATOM 1368 C C . LEU B 1 22 ? -14.641 9.203 9.477 1 98.5 22 LEU B C 1
ATOM 1370 O O . LEU B 1 22 ? -14.836 9.414 8.281 1 98.5 22 LEU B O 1
ATOM 1374 N N . PHE B 1 23 ? -15.594 9.172 10.391 1 98.44 23 PHE B N 1
ATOM 1375 C CA . PHE B 1 23 ? -17 9.281 9.984 1 98.44 23 PHE B CA 1
ATOM 1376 C C . PHE B 1 23 ? -17.281 10.648 9.367 1 98.44 23 PHE B C 1
ATOM 1378 O O . PHE B 1 23 ? -18.016 10.75 8.383 1 98.44 23 PHE B O 1
ATOM 1385 N N . GLU B 1 24 ? -16.703 11.664 9.938 1 98.31 24 GLU B N 1
ATOM 1386 C CA . GLU B 1 24 ? -16.859 13 9.383 1 98.31 24 GLU B CA 1
ATOM 1387 C C . GLU B 1 24 ? -16.281 13.086 7.965 1 98.31 24 GLU B C 1
ATOM 1389 O O . GLU B 1 24 ? -16.875 13.719 7.09 1 98.31 24 GLU B O 1
ATOM 1394 N N . ALA B 1 25 ? -15.156 12.461 7.738 1 98.62 25 ALA B N 1
ATOM 1395 C CA . ALA B 1 25 ? -14.547 12.445 6.41 1 98.62 25 ALA B CA 1
ATOM 1396 C C . ALA B 1 25 ? -15.438 11.719 5.406 1 98.62 25 ALA B C 1
ATOM 1398 O O . ALA B 1 25 ? -15.633 12.188 4.281 1 98.62 25 ALA B O 1
ATOM 1399 N N . LEU B 1 26 ? -15.969 10.562 5.82 1 98.75 26 LEU B N 1
ATOM 1400 C CA . LEU B 1 26 ? -16.844 9.805 4.941 1 98.75 26 LEU B CA 1
ATOM 1401 C C . LEU B 1 26 ? -18.078 10.625 4.562 1 98.75 26 LEU B C 1
ATOM 1403 O O . LEU B 1 26 ? -18.547 10.562 3.424 1 98.75 26 LEU B O 1
ATOM 1407 N N . ARG B 1 27 ? -18.578 11.398 5.527 1 98.31 27 ARG B N 1
ATOM 1408 C CA . ARG B 1 27 ? -19.703 12.273 5.262 1 98.31 27 ARG B CA 1
ATOM 1409 C C . ARG B 1 27 ? -19.328 13.391 4.297 1 98.31 27 ARG B C 1
ATOM 1411 O O . ARG B 1 27 ? -20.062 13.68 3.352 1 98.31 27 ARG B O 1
ATOM 1418 N N . ARG B 1 28 ? -18.172 13.938 4.477 1 98.31 28 ARG B N 1
ATOM 1419 C CA . ARG B 1 28 ? -17.688 15.008 3.602 1 98.31 28 ARG B CA 1
ATOM 1420 C C . ARG B 1 28 ? -17.547 14.516 2.164 1 98.31 28 ARG B C 1
ATOM 1422 O O . ARG B 1 28 ? -17.844 15.258 1.22 1 98.31 28 ARG B O 1
ATOM 1429 N N . LEU B 1 29 ? -17.156 13.281 2.059 1 98.5 29 LEU B N 1
ATOM 1430 C CA . LEU B 1 29 ? -16.922 12.711 0.738 1 98.5 29 LEU B CA 1
ATOM 1431 C C . LEU B 1 29 ? -18.219 12.18 0.142 1 98.5 29 LEU B C 1
ATOM 1433 O O . LEU B 1 29 ? -18.25 11.719 -1.001 1 98.5 29 LEU B O 1
ATOM 1437 N 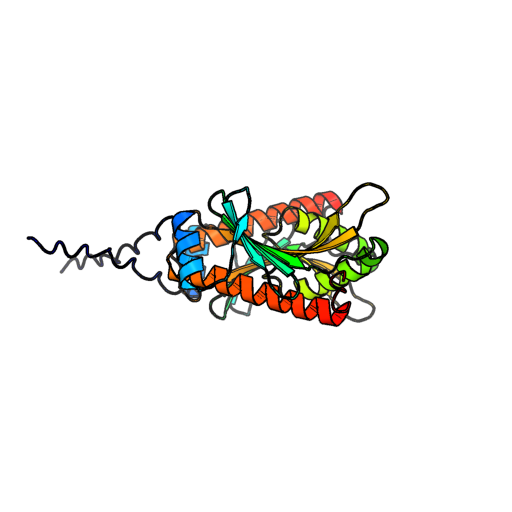N . GLU B 1 30 ? -19.266 12.188 0.941 1 98.44 30 GLU B N 1
ATOM 1438 C CA . GLU B 1 30 ? -20.594 11.742 0.522 1 98.44 30 GLU B CA 1
ATOM 1439 C C . GLU B 1 30 ? -20.578 10.289 0.064 1 98.44 30 GLU B C 1
ATOM 1441 O O . GLU B 1 30 ? -21.234 9.93 -0.917 1 98.44 30 GLU B O 1
ATOM 1446 N N . LEU B 1 31 ? -19.766 9.555 0.771 1 98.19 31 LEU B N 1
ATOM 1447 C CA . LEU B 1 31 ? -19.781 8.117 0.513 1 98.19 31 LEU B CA 1
ATOM 1448 C C . LEU B 1 31 ? -21.031 7.473 1.099 1 98.19 31 LEU B C 1
ATOM 1450 O O . LEU B 1 31 ? -21.484 7.855 2.182 1 98.19 31 LEU B O 1
ATOM 1454 N N . ASN B 1 32 ? -21.578 6.547 0.394 1 98.06 32 ASN B N 1
ATOM 1455 C CA . ASN B 1 32 ? -22.703 5.77 0.871 1 98.06 32 ASN B CA 1
ATOM 1456 C C . ASN B 1 32 ? -22.266 4.508 1.604 1 98.06 32 ASN B C 1
ATOM 1458 O O . ASN B 1 32 ? -21.766 3.564 0.981 1 98.06 32 ASN B O 1
ATOM 1462 N N . TYR B 1 33 ? -22.359 4.551 2.857 1 98.56 33 TYR B N 1
ATOM 1463 C CA . TYR B 1 33 ? -21.922 3.422 3.664 1 98.56 33 TYR B CA 1
ATOM 1464 C C . TYR B 1 33 ? -22.953 3.07 4.73 1 98.56 33 TYR B C 1
ATOM 1466 O O . TYR B 1 33 ? -23.812 3.887 5.062 1 98.56 33 TYR B O 1
ATOM 1474 N N . THR B 1 34 ? -22.891 1.893 5.199 1 98.19 34 THR B N 1
ATOM 1475 C CA . THR B 1 34 ? -23.531 1.44 6.438 1 98.19 34 THR B CA 1
ATOM 1476 C C . THR B 1 34 ? -22.469 1.081 7.48 1 98.19 34 THR B C 1
ATOM 1478 O O . THR B 1 34 ? -21.266 1.221 7.23 1 98.19 34 THR B O 1
ATOM 1481 N N . VAL B 1 35 ? -22.906 0.795 8.656 1 97.94 35 VAL B N 1
ATOM 1482 C CA . VAL B 1 35 ? -21.984 0.398 9.719 1 97.94 35 VAL B CA 1
ATOM 1483 C C . VAL B 1 35 ? -22.25 -1.055 10.109 1 97.94 35 VAL B C 1
ATOM 1485 O O . VAL B 1 35 ? -23.406 -1.452 10.312 1 97.94 35 VAL B O 1
ATOM 1488 N N . ASP B 1 36 ? -21.156 -1.803 10.125 1 95.12 36 ASP B N 1
ATOM 1489 C CA . ASP B 1 36 ? -21.344 -3.211 10.453 1 95.12 36 ASP B CA 1
ATOM 1490 C C . ASP B 1 36 ? -21.406 -3.418 11.961 1 95.12 36 ASP B C 1
ATOM 1492 O O . ASP B 1 36 ? -21.5 -2.453 12.727 1 95.12 36 ASP B O 1
ATOM 1496 N N . GLU B 1 37 ? -21.453 -4.629 12.469 1 93.25 37 GLU B N 1
ATOM 1497 C CA . GLU B 1 37 ? -21.641 -4.969 13.875 1 93.25 37 GLU B CA 1
ATOM 1498 C C . GLU B 1 37 ? -20.422 -4.551 14.703 1 93.25 37 GLU B C 1
ATOM 1500 O O . GLU B 1 37 ? -20.516 -4.445 15.93 1 93.25 37 GLU B O 1
ATOM 1505 N N . PHE B 1 38 ? -19.328 -4.215 14.055 1 92.19 38 PHE B N 1
ATOM 1506 C CA . PHE B 1 38 ? -18.094 -3.826 14.75 1 92.19 38 PHE B CA 1
ATOM 1507 C C . PHE B 1 38 ? -17.875 -2.324 14.633 1 92.19 38 PHE B C 1
ATOM 1509 O O . PHE B 1 38 ? -16.766 -1.842 14.891 1 92.19 38 PHE B O 1
ATOM 1516 N N . ASP B 1 39 ? -18.891 -1.644 14.117 1 94.56 39 ASP B N 1
ATOM 1517 C CA . ASP B 1 39 ? -18.844 -0.191 13.977 1 94.56 39 ASP B CA 1
ATOM 1518 C C . ASP B 1 39 ? -17.875 0.223 12.867 1 94.56 39 ASP B C 1
ATOM 1520 O O . ASP B 1 39 ? -17.234 1.271 12.953 1 94.56 39 ASP B O 1
ATOM 1524 N N . THR B 1 40 ? -17.719 -0.687 11.961 1 97.81 40 THR B N 1
ATOM 1525 C CA . THR B 1 40 ? -16.891 -0.415 10.797 1 97.81 40 THR B CA 1
ATOM 1526 C C . THR B 1 40 ? -17.734 0.046 9.617 1 97.81 40 THR B C 1
ATOM 1528 O O . THR B 1 40 ? -18.703 -0.625 9.242 1 97.81 40 THR B O 1
ATOM 1531 N N . PRO B 1 41 ? -17.406 1.204 9.062 1 98.75 41 PRO B N 1
ATOM 1532 C CA . PRO B 1 41 ? -18.109 1.603 7.84 1 98.75 41 PRO B CA 1
ATOM 1533 C C . PRO B 1 41 ? -17.875 0.643 6.68 1 98.75 41 PRO B C 1
ATOM 1535 O O . PRO B 1 41 ? -16.719 0.278 6.406 1 98.75 41 PRO B O 1
ATOM 1538 N N . ILE B 1 42 ? -18.953 0.258 6.027 1 98.75 42 ILE B N 1
ATOM 1539 C CA . ILE B 1 42 ? -18.906 -0.624 4.863 1 98.75 42 ILE B CA 1
ATOM 1540 C C . ILE B 1 42 ? -19.688 0.008 3.711 1 98.75 42 ILE B C 1
ATOM 1542 O O . ILE B 1 42 ? -20.844 0.403 3.877 1 98.75 42 ILE B O 1
ATOM 1546 N N . ALA B 1 43 ? -19.062 0.213 2.576 1 98.62 43 ALA B N 1
ATOM 1547 C CA . ALA B 1 43 ? -19.703 0.718 1.366 1 98.62 43 ALA B CA 1
ATOM 1548 C C . ALA B 1 43 ? -19.844 -0.383 0.317 1 98.62 43 ALA B C 1
ATOM 1550 O O . ALA B 1 43 ? -18.859 -1.071 0.002 1 98.62 43 ALA B O 1
ATOM 1551 N N . HIS B 1 44 ? -21.016 -0.532 -0.213 1 98.06 44 HIS B N 1
ATOM 1552 C CA . HIS B 1 44 ? -21.297 -1.534 -1.238 1 98.06 44 HIS B CA 1
ATOM 1553 C C . HIS B 1 44 ? -21.375 -0.899 -2.621 1 98.06 44 HIS B C 1
ATOM 1555 O O . HIS B 1 44 ? -21.984 0.158 -2.787 1 98.06 44 HIS B O 1
ATOM 1561 N N . TYR B 1 45 ? -20.672 -1.514 -3.535 1 97.62 45 TYR B N 1
ATOM 1562 C CA . TYR B 1 45 ? -20.703 -1.094 -4.93 1 97.62 45 TYR B CA 1
ATOM 1563 C C . TYR B 1 45 ? -21.125 -2.24 -5.836 1 97.62 45 TYR B C 1
ATOM 1565 O O . TYR B 1 45 ? -21.484 -3.318 -5.359 1 97.62 45 TYR B O 1
ATOM 1573 N N . ASP B 1 46 ? -21.141 -2.076 -7.094 1 94.94 46 ASP B N 1
ATOM 1574 C CA . ASP B 1 46 ? -21.672 -3.033 -8.062 1 94.94 46 ASP B CA 1
ATOM 1575 C C . ASP B 1 46 ? -20.875 -4.336 -8.031 1 94.94 46 ASP B C 1
ATOM 1577 O O . ASP B 1 46 ? -21.453 -5.426 -8.086 1 94.94 46 ASP B O 1
ATOM 1581 N N . TYR B 1 47 ? -19.562 -4.184 -7.848 1 95.75 47 TYR B N 1
ATOM 1582 C CA . TYR B 1 47 ? -18.719 -5.355 -8.062 1 95.75 47 TYR B CA 1
ATOM 1583 C C . TYR B 1 47 ? -18.062 -5.797 -6.758 1 95.75 47 TYR B C 1
ATOM 1585 O O . TYR B 1 47 ? -17.328 -6.789 -6.734 1 95.75 47 TYR B O 1
ATOM 1593 N N . GLY B 1 48 ? -18.328 -5.07 -5.672 1 97.25 48 GLY B N 1
ATOM 1594 C CA . GLY B 1 48 ? -17.688 -5.422 -4.418 1 97.25 48 GLY B CA 1
ATOM 1595 C C . GLY B 1 48 ? -18 -4.457 -3.293 1 97.25 48 GLY B C 1
ATOM 1596 O O . GLY B 1 48 ? -18.891 -3.611 -3.426 1 97.25 48 GLY B O 1
ATOM 1597 N N . TYR B 1 49 ? -17.25 -4.688 -2.166 1 98.25 49 TYR B N 1
ATOM 1598 C CA . TYR B 1 49 ? -17.453 -3.803 -1.025 1 98.25 49 TYR B CA 1
ATOM 1599 C C . TYR B 1 49 ? -16.125 -3.381 -0.416 1 98.25 49 TYR B C 1
ATOM 1601 O O . TYR B 1 49 ? -15.094 -4.02 -0.654 1 98.25 49 TYR B O 1
ATOM 1609 N N . LEU B 1 50 ? -16.203 -2.238 0.259 1 98.75 50 LEU B N 1
ATOM 1610 C CA . LEU B 1 50 ? -15.031 -1.689 0.922 1 98.75 50 LEU B CA 1
ATOM 1611 C C . LEU B 1 50 ? -15.281 -1.502 2.414 1 98.75 50 LEU B C 1
ATOM 1613 O O . LEU B 1 50 ? -16.359 -1.031 2.812 1 98.75 50 LEU B O 1
ATOM 1617 N N . LEU B 1 51 ? -14.336 -1.898 3.217 1 98.56 51 LEU B N 1
ATOM 1618 C CA . LEU B 1 51 ? -14.297 -1.591 4.641 1 98.56 51 LEU B CA 1
ATOM 1619 C C . LEU B 1 51 ? -13.297 -0.47 4.926 1 98.56 51 LEU B C 1
ATOM 1621 O O . LEU B 1 51 ? -12.172 -0.49 4.422 1 98.56 51 LEU B O 1
ATOM 1625 N N . TYR B 1 52 ? -13.75 0.522 5.676 1 98.75 52 TYR B N 1
ATOM 1626 C CA . TYR B 1 52 ? -12.891 1.608 6.133 1 98.75 52 TYR B CA 1
ATOM 1627 C C . TYR B 1 52 ? -12.586 1.475 7.621 1 98.75 52 TYR B C 1
ATOM 1629 O O . TYR B 1 52 ? -13.469 1.685 8.461 1 98.75 52 TYR B O 1
ATOM 1637 N N . MET B 1 53 ? -11.312 1.219 7.969 1 97.94 53 MET B N 1
ATOM 1638 C CA . MET B 1 53 ? -10.977 0.847 9.344 1 97.94 53 MET B CA 1
ATOM 1639 C C . MET B 1 53 ? -9.898 1.772 9.906 1 97.94 53 MET B C 1
ATOM 1641 O O . MET B 1 53 ? -8.922 2.086 9.227 1 97.94 53 MET B O 1
ATOM 1645 N N . LEU B 1 54 ? -10.156 2.23 11 1 97.69 54 LEU B N 1
ATOM 1646 C CA . LEU B 1 54 ? -9.164 2.982 11.758 1 97.69 54 LEU B CA 1
ATOM 1647 C C . LEU B 1 54 ? -8.828 2.273 13.062 1 97.69 54 LEU B C 1
ATOM 1649 O O . LEU B 1 54 ? -9.664 2.195 13.969 1 97.69 54 LEU B O 1
ATOM 1653 N N . ALA B 1 55 ? -7.625 1.706 13.164 1 94.81 55 ALA B N 1
ATOM 1654 C CA . ALA B 1 55 ? -7.133 0.999 14.344 1 94.81 55 ALA B CA 1
ATOM 1655 C C . ALA B 1 55 ? -5.621 1.152 14.477 1 94.81 55 ALA B C 1
ATOM 1657 O O . ALA B 1 55 ? -4.891 1.102 13.484 1 94.81 55 ALA B O 1
ATOM 1658 N N . ASP B 1 56 ? -5.145 1.388 15.758 1 94.56 56 ASP B N 1
ATOM 1659 C CA . ASP B 1 56 ? -3.719 1.44 16.078 1 94.56 56 ASP B CA 1
ATOM 1660 C C . ASP B 1 56 ? -3.025 2.549 15.281 1 94.56 56 ASP B C 1
ATOM 1662 O O . ASP B 1 56 ? -1.926 2.352 14.758 1 94.56 56 ASP B O 1
ATOM 1666 N N . ASN B 1 57 ? -3.73 3.611 15.062 1 95.81 57 ASN B N 1
ATOM 1667 C CA . ASN B 1 57 ? -3.221 4.785 14.359 1 95.81 57 ASN B CA 1
ATOM 1668 C C . ASN B 1 57 ? -2.922 4.477 12.898 1 95.81 57 ASN B C 1
ATOM 1670 O O . ASN B 1 57 ? -1.949 4.984 12.336 1 95.81 57 ASN B O 1
ATOM 1674 N N . GLN B 1 58 ? -3.695 3.602 12.367 1 96.62 58 GLN B N 1
ATOM 1675 C CA . GLN B 1 58 ? -3.609 3.299 10.938 1 96.62 58 GLN B CA 1
ATOM 1676 C C . GLN B 1 58 ? -4.988 3.346 10.281 1 96.62 58 GLN B C 1
ATOM 1678 O O . GLN B 1 58 ? -5.973 2.891 10.867 1 96.62 58 GLN B O 1
ATOM 1683 N N . LEU B 1 59 ? -5.047 3.975 9.18 1 97.56 59 LEU B N 1
ATOM 1684 C CA . LEU B 1 59 ? -6.227 3.891 8.32 1 97.56 59 LEU B CA 1
ATOM 1685 C C . LEU B 1 59 ? -6.062 2.797 7.273 1 97.56 59 LEU B C 1
ATOM 1687 O O . LEU B 1 59 ? -5.102 2.811 6.504 1 97.56 59 LEU B O 1
ATOM 1691 N N . THR B 1 60 ? -6.977 1.799 7.293 1 96.69 60 THR B N 1
ATOM 1692 C CA . THR B 1 60 ? -6.949 0.712 6.32 1 96.69 60 THR B CA 1
ATOM 1693 C C . THR B 1 60 ? -8.258 0.662 5.531 1 96.69 60 THR B C 1
ATOM 1695 O O . THR B 1 60 ? -9.344 0.702 6.113 1 96.69 60 THR B O 1
ATOM 1698 N N . VAL B 1 61 ? -8.094 0.669 4.234 1 97.56 61 VAL B N 1
ATOM 1699 C CA . VAL B 1 61 ? -9.219 0.413 3.342 1 97.56 61 VAL B CA 1
ATOM 1700 C C . VAL B 1 61 ? -9.07 -0.97 2.711 1 97.56 61 VAL B C 1
ATOM 1702 O O . VAL B 1 61 ? -8.117 -1.228 1.979 1 97.56 61 VAL B O 1
ATOM 1705 N N . ARG B 1 62 ? -10.008 -1.82 3.033 1 97.19 62 ARG B N 1
ATOM 1706 C CA . ARG B 1 62 ? -10.031 -3.17 2.477 1 97.19 62 ARG B CA 1
ATOM 1707 C C . ARG B 1 62 ? -11.172 -3.332 1.478 1 97.19 62 ARG B C 1
ATOM 1709 O O . ARG B 1 62 ? -12.312 -2.992 1.774 1 97.19 62 ARG B O 1
ATOM 1716 N N . ALA B 1 63 ? -10.797 -3.791 0.311 1 97.88 63 ALA B N 1
ATOM 1717 C CA . ALA B 1 63 ? -11.766 -4.016 -0.756 1 97.88 63 ALA B CA 1
ATOM 1718 C C . ALA B 1 63 ? -11.906 -5.504 -1.068 1 97.88 63 ALA B C 1
ATOM 1720 O O . ALA B 1 63 ? -10.906 -6.227 -1.125 1 97.88 63 ALA B O 1
ATOM 1721 N N . THR B 1 64 ? -13.117 -5.945 -1.237 1 97 64 THR B N 1
ATOM 1722 C CA . THR B 1 64 ? -13.383 -7.336 -1.591 1 97 64 THR B CA 1
ATOM 1723 C C . THR B 1 64 ? -14.305 -7.418 -2.799 1 97 64 THR B C 1
ATOM 1725 O O . THR B 1 64 ? -15.391 -6.832 -2.799 1 97 64 THR B O 1
ATOM 1728 N N . PHE B 1 65 ? -13.75 -8.078 -3.82 1 97.38 65 PHE B N 1
ATOM 1729 C CA . PHE B 1 65 ? -14.547 -8.344 -5.012 1 97.38 65 PHE B CA 1
ATOM 1730 C C . PHE B 1 65 ? -15.648 -9.359 -4.719 1 97.38 65 PHE B C 1
ATOM 1732 O O . PHE B 1 65 ? -15.414 -10.344 -4.016 1 97.38 65 PHE B O 1
ATOM 1739 N N . HIS B 1 66 ? -16.875 -9.188 -5.262 1 95.19 66 HIS B N 1
ATOM 1740 C CA . HIS B 1 66 ? -18.016 -10.062 -4.996 1 95.19 66 HIS B CA 1
ATOM 1741 C C . HIS B 1 66 ? -17.844 -11.414 -5.672 1 95.19 66 HIS B C 1
ATOM 1743 O O . HIS B 1 66 ? -18.328 -12.43 -5.172 1 95.19 66 HIS B O 1
ATOM 1749 N N . GLY B 1 67 ? -17.234 -11.367 -6.805 1 92 67 GLY B N 1
ATOM 1750 C CA . GLY B 1 67 ? -17.109 -12.617 -7.547 1 92 67 GLY B CA 1
ATOM 1751 C C . GLY B 1 67 ? -16.234 -13.641 -6.852 1 92 67 GLY B C 1
ATOM 1752 O O . GLY B 1 67 ? -15.078 -13.359 -6.527 1 92 67 GLY B O 1
ATOM 1753 N N . SER B 1 68 ? -16.875 -14.75 -6.488 1 91.5 68 SER B N 1
ATOM 1754 C CA . SER B 1 68 ? -16.109 -15.859 -5.93 1 91.5 68 SER B CA 1
ATOM 1755 C C . SER B 1 68 ? -15.773 -16.891 -7 1 91.5 68 SER B C 1
ATOM 1757 O O . SER B 1 68 ? -16.484 -17.016 -7.996 1 91.5 68 SER B O 1
ATOM 1759 N N . MET B 1 69 ? -14.656 -17.516 -6.797 1 92.12 69 MET B N 1
ATOM 1760 C CA . MET B 1 69 ? -14.18 -18.516 -7.754 1 92.12 69 MET B CA 1
ATOM 1761 C C . MET B 1 69 ? -13.82 -19.812 -7.043 1 92.12 69 MET B C 1
ATOM 1763 O O . MET B 1 69 ? -13.516 -19.812 -5.852 1 92.12 69 MET B O 1
ATOM 1767 N N . PRO B 1 70 ? -14.008 -20.906 -7.914 1 92.31 70 PRO B N 1
ATOM 1768 C CA . PRO B 1 70 ? -13.484 -22.141 -7.336 1 92.31 70 PRO B CA 1
ATOM 1769 C C . PRO B 1 70 ? -11.984 -22.062 -7.031 1 92.31 70 PRO B C 1
ATOM 1771 O O . PRO B 1 70 ? -11.258 -21.312 -7.676 1 92.31 70 PRO B O 1
ATOM 1774 N N . THR B 1 71 ? -11.531 -22.844 -6.02 1 92.31 71 THR B N 1
ATOM 1775 C CA . THR B 1 71 ? -10.141 -22.797 -5.582 1 92.31 71 THR B CA 1
ATOM 1776 C C . THR B 1 71 ? -9.203 -23.203 -6.715 1 92.31 71 THR B C 1
ATOM 1778 O O . THR B 1 71 ? -8.031 -22.828 -6.715 1 92.31 71 THR B O 1
ATOM 1781 N N . GLU B 1 72 ? -9.688 -23.875 -7.703 1 92.12 72 GLU B N 1
ATOM 1782 C CA . GLU B 1 72 ? -8.898 -24.25 -8.867 1 92.12 72 GLU B CA 1
ATOM 1783 C C . GLU B 1 72 ? -8.461 -23.016 -9.664 1 92.12 72 GLU B C 1
ATOM 1785 O O . GLU B 1 72 ? -7.512 -23.078 -10.453 1 92.12 72 GLU B O 1
ATOM 1790 N N . ALA B 1 73 ? -9.109 -21.875 -9.391 1 92.12 73 ALA B N 1
ATOM 1791 C CA . ALA B 1 73 ? -8.812 -20.641 -10.125 1 92.12 73 ALA B CA 1
ATOM 1792 C C . ALA B 1 73 ? -7.699 -19.859 -9.445 1 92.12 73 ALA B C 1
ATOM 1794 O O . ALA B 1 73 ? -7.258 -18.828 -9.961 1 92.12 73 ALA B O 1
ATOM 1795 N N . LEU B 1 74 ? -7.191 -20.312 -8.352 1 90.81 74 LEU B N 1
ATOM 1796 C CA . LEU B 1 74 ? -6.227 -19.594 -7.531 1 90.81 74 LEU B CA 1
ATOM 1797 C C . LEU B 1 74 ? -5.004 -19.203 -8.352 1 90.81 74 LEU B C 1
ATOM 1799 O O . LEU B 1 74 ? -4.539 -18.062 -8.266 1 90.81 74 LEU B O 1
ATOM 1803 N N . PRO B 1 75 ? -4.52 -20.078 -9.211 1 89.19 75 PRO B N 1
ATOM 1804 C CA . PRO B 1 75 ? -3.363 -19.656 -10.008 1 89.19 75 PRO B CA 1
ATOM 1805 C C . PRO B 1 75 ? -3.68 -18.484 -10.93 1 89.19 75 PRO B C 1
ATOM 1807 O O . PRO B 1 75 ? -2.854 -17.578 -11.102 1 89.19 75 PRO B O 1
ATOM 1810 N N . HIS B 1 76 ? -4.836 -18.469 -11.492 1 91.75 76 HIS B N 1
ATOM 1811 C CA . HIS B 1 76 ? -5.238 -17.375 -12.383 1 91.75 76 HIS B CA 1
ATOM 1812 C C . HIS B 1 76 ? -5.477 -16.094 -11.602 1 91.75 76 HIS B C 1
ATOM 1814 O O . HIS B 1 76 ? -5.121 -15 -12.062 1 91.75 76 HIS B O 1
ATOM 1820 N N . LEU B 1 77 ? -6.086 -16.234 -10.445 1 92.69 77 LEU B N 1
ATOM 1821 C CA . LEU B 1 77 ? -6.316 -15.07 -9.586 1 92.69 77 LEU B CA 1
ATOM 1822 C C . LEU B 1 77 ? -4.996 -14.477 -9.109 1 92.69 77 LEU B C 1
ATOM 1824 O O . LEU B 1 77 ? -4.844 -13.258 -9.055 1 92.69 77 LEU B O 1
ATOM 1828 N N . SER B 1 78 ? -4.082 -15.359 -8.82 1 90.94 78 SER B N 1
ATOM 1829 C CA . SER B 1 78 ? -2.764 -14.93 -8.375 1 90.94 78 SER B CA 1
ATOM 1830 C C . SER B 1 78 ? -2.014 -14.203 -9.492 1 90.94 78 SER B C 1
ATOM 1832 O O . SER B 1 78 ? -1.321 -13.219 -9.242 1 90.94 78 SER B O 1
ATOM 1834 N N . MET B 1 79 ? -2.115 -14.742 -10.648 1 90.69 79 MET B N 1
ATOM 1835 C CA . MET B 1 79 ? -1.486 -14.094 -11.797 1 90.69 79 MET B CA 1
ATOM 1836 C C . MET B 1 79 ? -2.08 -12.711 -12.023 1 90.69 79 MET B C 1
ATOM 1838 O O . MET B 1 79 ? -1.354 -11.758 -12.312 1 90.69 79 MET B O 1
ATOM 1842 N N . PHE B 1 80 ? -3.377 -12.641 -11.953 1 93.75 80 PHE B N 1
ATOM 1843 C CA . PHE B 1 80 ? -4.039 -11.344 -12.062 1 93.75 80 PHE B CA 1
ATOM 1844 C C . PHE B 1 80 ? -3.516 -10.367 -11.016 1 93.75 80 PHE B C 1
ATOM 1846 O O . PHE B 1 80 ? -3.168 -9.234 -11.336 1 93.75 80 PHE B O 1
ATOM 1853 N N . ALA B 1 81 ? -3.475 -10.836 -9.734 1 93.38 81 ALA B N 1
ATOM 1854 C CA . ALA B 1 81 ? -3.01 -10 -8.633 1 93.38 81 ALA B CA 1
ATOM 1855 C C . ALA B 1 81 ? -1.571 -9.539 -8.859 1 93.38 81 ALA B C 1
ATOM 1857 O O . ALA B 1 81 ? -1.228 -8.391 -8.586 1 93.38 81 ALA B O 1
ATOM 1858 N N . HIS B 1 82 ? -0.835 -10.453 -9.367 1 87.88 82 HIS B N 1
ATOM 1859 C CA . HIS B 1 82 ? 0.554 -10.125 -9.664 1 87.88 82 HIS B CA 1
ATOM 1860 C C . HIS B 1 82 ? 0.646 -9.016 -10.711 1 87.88 82 HIS B C 1
ATOM 1862 O O . HIS B 1 82 ? 1.391 -8.055 -10.539 1 87.88 82 HIS B O 1
ATOM 1868 N N . GLN B 1 83 ? -0.024 -9.156 -11.719 1 90.06 83 GLN B N 1
ATOM 1869 C CA . GLN B 1 83 ? -0.015 -8.164 -12.789 1 90.06 83 GLN B CA 1
ATOM 1870 C C . GLN B 1 83 ? -0.498 -6.805 -12.273 1 90.06 83 GLN B C 1
ATOM 1872 O O . GLN B 1 83 ? 0.096 -5.773 -12.586 1 90.06 83 GLN B O 1
ATOM 1877 N N . TRP B 1 84 ? -1.559 -6.855 -11.547 1 93.38 84 TRP B N 1
ATOM 1878 C CA . TRP B 1 84 ? -2.066 -5.629 -10.938 1 93.38 84 TRP B CA 1
ATOM 1879 C C . TRP B 1 84 ? -0.994 -4.961 -10.086 1 93.38 84 TRP B C 1
ATOM 1881 O O . TRP B 1 84 ? -0.758 -3.756 -10.203 1 93.38 84 TRP B O 1
ATOM 1891 N N . ASN B 1 85 ? -0.354 -5.75 -9.211 1 91.44 85 ASN B N 1
ATOM 1892 C CA . ASN B 1 85 ? 0.577 -5.215 -8.219 1 91.44 85 ASN B CA 1
ATOM 1893 C C . ASN B 1 85 ? 1.847 -4.68 -8.875 1 91.44 85 ASN B C 1
ATOM 1895 O O . ASN B 1 85 ? 2.48 -3.764 -8.352 1 91.44 85 ASN B O 1
ATOM 1899 N N . GLN B 1 86 ? 2.186 -5.168 -10 1 86.5 86 GLN B N 1
ATOM 1900 C CA . GLN B 1 86 ? 3.35 -4.676 -10.734 1 86.5 86 GLN B CA 1
ATOM 1901 C C . GLN B 1 86 ? 3.111 -3.27 -11.266 1 86.5 86 GLN B C 1
ATOM 1903 O O . GLN B 1 86 ? 4.035 -2.451 -11.312 1 86.5 86 GLN B O 1
ATOM 1908 N N . PHE B 1 87 ? 1.872 -2.955 -11.5 1 84.06 87 PHE B N 1
ATOM 1909 C CA . PHE B 1 87 ? 1.582 -1.687 -12.156 1 84.06 87 PHE B CA 1
ATOM 1910 C C . PHE B 1 87 ? 0.932 -0.71 -11.188 1 84.06 87 PHE B C 1
ATOM 1912 O O . PHE B 1 87 ? 1.021 0.506 -11.367 1 84.06 87 PHE B O 1
ATOM 1919 N N . ARG B 1 88 ? 0.235 -1.275 -10.188 1 84.06 88 ARG B N 1
ATOM 1920 C CA . ARG B 1 88 ? -0.497 -0.474 -9.211 1 84.06 88 ARG B CA 1
ATOM 1921 C C . ARG B 1 88 ? -0.151 -0.895 -7.789 1 84.06 88 ARG B C 1
ATOM 1923 O O . ARG B 1 88 ? -1.026 -1.315 -7.031 1 84.06 88 ARG B O 1
ATOM 1930 N N . PRO B 1 89 ? 1.055 -0.616 -7.465 1 76.19 89 PRO B N 1
ATOM 1931 C CA . PRO B 1 89 ? 1.521 -1.179 -6.195 1 76.19 89 PRO B CA 1
ATOM 1932 C C . PRO B 1 89 ? 0.957 -0.445 -4.98 1 76.19 89 PRO B C 1
ATOM 1934 O O . PRO B 1 89 ? 1.081 -0.925 -3.85 1 76.19 89 PRO B O 1
ATOM 1937 N N . TYR B 1 90 ? 0.25 0.609 -5.238 1 80.25 90 TYR B N 1
ATOM 1938 C CA . TYR B 1 90 ? -0.271 1.375 -4.109 1 80.25 90 TYR B CA 1
ATOM 1939 C C . TYR B 1 90 ? -1.464 0.67 -3.477 1 80.25 90 TYR B C 1
ATOM 1941 O O . TYR B 1 90 ? -1.848 0.98 -2.348 1 80.25 90 TYR B O 1
ATOM 1949 N N . LEU B 1 91 ? -2.104 -0.135 -4.133 1 87.81 91 LEU B N 1
ATOM 1950 C CA . LEU B 1 91 ? -3.193 -0.975 -3.652 1 87.81 91 LEU B CA 1
ATOM 1951 C C . LEU B 1 91 ? -2.834 -2.453 -3.768 1 87.81 91 LEU B C 1
ATOM 1953 O O . LEU B 1 91 ? -2.906 -3.029 -4.855 1 87.81 91 LEU B O 1
ATOM 1957 N N . ALA B 1 92 ? -2.525 -3.074 -2.676 1 91.56 92 ALA B N 1
ATOM 1958 C CA . ALA B 1 92 ? -2.072 -4.461 -2.674 1 91.56 92 ALA B CA 1
ATOM 1959 C C . ALA B 1 92 ? -3.24 -5.422 -2.879 1 91.56 92 ALA B C 1
ATOM 1961 O O . ALA B 1 92 ? -4.086 -5.578 -1.996 1 91.56 92 ALA B O 1
ATOM 1962 N N . ALA B 1 93 ? -3.252 -6.059 -4.055 1 94.88 93 ALA B N 1
ATOM 1963 C CA . ALA B 1 93 ? -4.262 -7.07 -4.352 1 94.88 93 ALA B CA 1
ATOM 1964 C C . ALA B 1 93 ? -3.736 -8.469 -4.066 1 94.88 93 ALA B C 1
ATOM 1966 O O . ALA B 1 93 ? -2.572 -8.773 -4.344 1 94.88 93 ALA B O 1
ATOM 1967 N N . PHE B 1 94 ? -4.574 -9.312 -3.5 1 93.12 94 PHE B N 1
ATOM 1968 C CA . PHE B 1 94 ? -4.219 -10.703 -3.223 1 93.12 94 PHE B CA 1
ATOM 1969 C C . PHE B 1 94 ? -5.465 -11.562 -3.08 1 93.12 94 PHE B C 1
ATOM 1971 O O . PHE B 1 94 ? -6.516 -11.078 -2.652 1 93.12 94 PHE B O 1
ATOM 1978 N N . PRO B 1 95 ? -5.363 -12.82 -3.473 1 93.19 95 PRO B N 1
ATOM 1979 C CA . PRO B 1 95 ? -6.504 -13.711 -3.271 1 93.19 95 PRO B CA 1
ATOM 1980 C C . PRO B 1 95 ? -6.621 -14.203 -1.831 1 93.19 95 PRO B C 1
ATOM 1982 O O . PRO B 1 95 ? -5.613 -14.32 -1.129 1 93.19 95 PRO B O 1
ATOM 1985 N N . LEU B 1 96 ? -7.832 -14.453 -1.423 1 92.75 96 LEU B N 1
ATOM 1986 C CA . LEU B 1 96 ? -8.164 -15.117 -0.165 1 92.75 96 LEU B CA 1
ATOM 1987 C C . LEU B 1 96 ? -8.977 -16.375 -0.412 1 92.75 96 LEU B C 1
ATOM 1989 O O . LEU B 1 96 ? -9.859 -16.391 -1.275 1 92.75 96 LEU B O 1
ATOM 1993 N N . VAL B 1 97 ? -8.633 -17.391 0.288 1 91.69 97 VAL B N 1
ATOM 1994 C CA . VAL B 1 97 ? -9.43 -18.609 0.261 1 91.69 97 VAL B CA 1
ATOM 1995 C C . VAL B 1 97 ? -10.273 -18.703 1.528 1 91.69 97 VAL B C 1
ATOM 1997 O O . VAL B 1 97 ? -9.75 -18.625 2.641 1 91.69 97 VAL B O 1
ATOM 2000 N N . LEU B 1 98 ? -11.516 -18.797 1.268 1 92.62 98 LEU B N 1
ATOM 2001 C CA . LEU B 1 98 ? -12.445 -18.875 2.387 1 92.62 98 LEU B CA 1
ATOM 2002 C C . LEU B 1 98 ? -13.281 -20.141 2.314 1 92.62 98 LEU B C 1
ATOM 2004 O O . LEU B 1 98 ? -13.289 -20.828 1.286 1 92.62 98 LEU B O 1
ATOM 2008 N N . GLY B 1 99 ? -13.945 -20.422 3.412 1 91.38 99 GLY B N 1
ATOM 2009 C CA . GLY B 1 99 ? -14.828 -21.578 3.467 1 91.38 99 GLY B CA 1
ATOM 2010 C C . GLY B 1 99 ? -14.25 -22.734 4.242 1 91.38 99 GLY B C 1
ATOM 2011 O O . GLY B 1 99 ? -13.109 -22.672 4.711 1 91.38 99 GLY B O 1
ATOM 2012 N N . GLU B 1 100 ? -15.086 -23.766 4.402 1 90.56 100 GLU B N 1
ATOM 2013 C CA . GLU B 1 100 ? -14.664 -24.984 5.09 1 90.56 100 GLU B CA 1
ATOM 2014 C C . GLU B 1 100 ? -14.023 -25.984 4.117 1 90.56 100 GLU B C 1
ATOM 2016 O O . GLU B 1 100 ? -14.156 -25.828 2.9 1 90.56 100 GLU B O 1
ATOM 2021 N N . GLU B 1 101 ? -13.305 -26.906 4.773 1 87.38 101 GLU B N 1
ATOM 2022 C CA . GLU B 1 101 ? -12.68 -27.938 3.961 1 87.38 101 GLU B CA 1
ATOM 2023 C C . GLU B 1 101 ? -13.68 -28.578 2.996 1 87.38 101 GLU B C 1
ATOM 2025 O O . GLU B 1 101 ? -14.789 -28.938 3.393 1 87.38 101 GLU B O 1
ATOM 2030 N N . GLY B 1 102 ? -13.352 -28.609 1.777 1 88.25 102 GLY B N 1
ATOM 2031 C CA . GLY B 1 102 ? -14.195 -29.219 0.751 1 88.25 102 GLY B CA 1
ATOM 2032 C C . GLY B 1 102 ? -15.18 -28.234 0.143 1 88.25 102 GLY B C 1
ATOM 2033 O O . GLY B 1 102 ? -15.836 -28.547 -0.851 1 88.25 102 GLY B O 1
ATOM 2034 N N . GLN B 1 103 ? -15.484 -27.078 0.845 1 92.62 103 GLN B N 1
ATOM 2035 C CA . GLN B 1 103 ? -16.391 -26.062 0.343 1 92.62 103 GLN B CA 1
ATOM 2036 C C . GLN B 1 103 ? -15.703 -24.703 0.249 1 92.62 103 GLN B C 1
ATOM 2038 O O . GLN B 1 103 ? -16.297 -23.672 0.561 1 92.62 103 GLN B O 1
ATOM 2043 N N . GLU B 1 104 ? -14.359 -24.766 -0.124 1 93.94 104 GLU B N 1
ATOM 2044 C CA . GLU B 1 104 ? -13.562 -23.547 -0.151 1 93.94 104 GLU B CA 1
ATOM 2045 C C . GLU B 1 104 ? -13.789 -22.766 -1.448 1 93.94 104 GLU B C 1
ATOM 2047 O O . GLU B 1 104 ? -14.086 -23.359 -2.486 1 93.94 104 GLU B O 1
ATOM 2052 N N . PHE B 1 105 ? -13.766 -21.453 -1.372 1 94.25 105 PHE B N 1
ATOM 2053 C CA . PHE B 1 105 ? -13.797 -20.594 -2.545 1 94.25 105 PHE B CA 1
ATOM 2054 C C . PHE B 1 105 ? -12.758 -19.484 -2.43 1 94.25 105 PHE B C 1
ATOM 2056 O O . PHE B 1 105 ? -12.273 -19.188 -1.335 1 94.25 105 PHE B O 1
ATOM 2063 N N . ALA B 1 106 ? -12.406 -19 -3.574 1 93.88 106 ALA B N 1
ATOM 2064 C CA . ALA B 1 106 ? -11.414 -17.938 -3.637 1 93.88 106 ALA B CA 1
ATOM 2065 C C . ALA B 1 106 ? -12.062 -16.594 -3.986 1 93.88 106 ALA B C 1
ATOM 2067 O O . ALA B 1 106 ? -12.977 -16.547 -4.809 1 93.88 106 ALA B O 1
ATOM 2068 N N . LEU B 1 107 ? -11.625 -15.578 -3.301 1 94.94 107 LEU B N 1
ATOM 2069 C CA . LEU B 1 107 ? -12 -14.211 -3.613 1 94.94 107 LEU B CA 1
ATOM 2070 C C . LEU B 1 107 ? -10.758 -13.328 -3.777 1 94.94 107 LEU B C 1
ATOM 2072 O O . LEU B 1 107 ? -9.688 -13.664 -3.27 1 94.94 107 LEU B O 1
ATOM 2076 N N . LEU B 1 108 ? -10.906 -12.273 -4.578 1 95.81 108 LEU B N 1
ATOM 2077 C CA . LEU B 1 108 ? -9.852 -11.273 -4.641 1 95.81 108 LEU B CA 1
ATOM 2078 C C . LEU B 1 108 ? -10.102 -10.156 -3.633 1 95.81 108 LEU B C 1
ATOM 2080 O O . LEU B 1 108 ? -11.211 -9.625 -3.549 1 95.81 108 LEU B O 1
ATOM 2084 N N . THR B 1 109 ? -9.133 -9.867 -2.867 1 95.5 109 THR B N 1
ATOM 2085 C CA . THR B 1 109 ? -9.164 -8.75 -1.9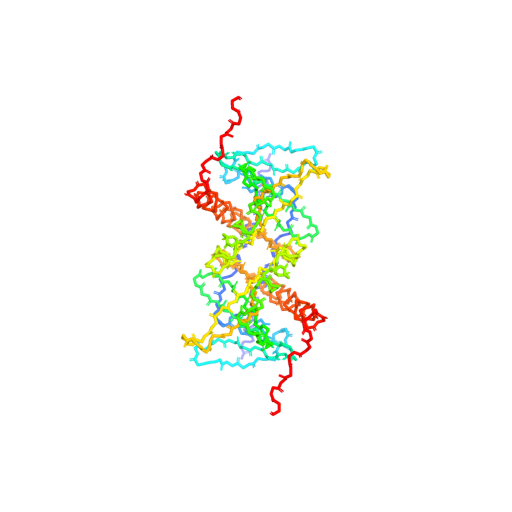27 1 95.5 109 THR B CA 1
ATOM 2086 C C . THR B 1 109 ? -7.984 -7.816 -2.154 1 95.5 109 THR B C 1
ATOM 2088 O O . THR B 1 109 ? -7.043 -8.156 -2.875 1 95.5 109 THR B O 1
ATOM 2091 N N . SER B 1 110 ? -8.078 -6.578 -1.687 1 95.88 110 SER B N 1
ATOM 2092 C CA .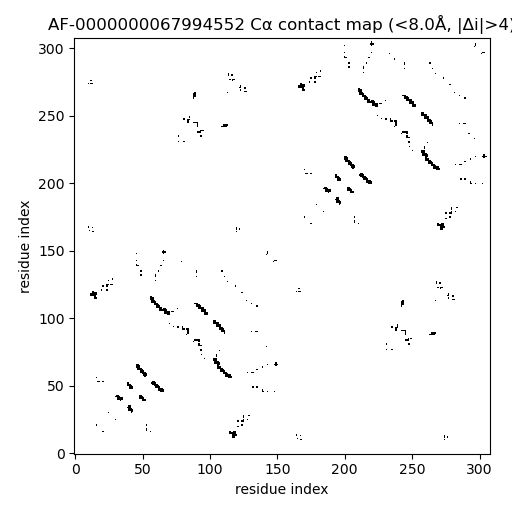 SER B 1 110 ? -6.996 -5.602 -1.713 1 95.88 110 SER B CA 1
ATOM 2093 C C . SER B 1 110 ? -7.031 -4.703 -0.483 1 95.88 110 SER B C 1
ATOM 2095 O O . SER B 1 110 ? -8.078 -4.555 0.155 1 95.88 110 SER B O 1
ATOM 2097 N N . GLU B 1 111 ? -5.91 -4.156 -0.146 1 94.88 111 GLU B N 1
ATOM 2098 C CA . GLU B 1 111 ? -5.809 -3.26 1 1 94.88 111 GLU B CA 1
ATOM 2099 C C . GLU B 1 111 ? -4.859 -2.1 0.71 1 94.88 111 GLU B C 1
ATOM 2101 O O . GLU B 1 111 ? -3.859 -2.268 0.013 1 94.88 111 GLU B O 1
ATOM 2106 N N . GLN B 1 112 ? -5.23 -0.974 1.114 1 95.06 112 GLN B N 1
ATOM 2107 C CA . GLN B 1 112 ? -4.348 0.178 1.268 1 95.06 112 GLN B CA 1
ATOM 2108 C C . GLN B 1 112 ? -4.344 0.678 2.709 1 95.06 112 GLN B C 1
ATOM 2110 O O . GLN B 1 112 ? -5.402 0.842 3.318 1 95.06 112 GLN B O 1
ATOM 2115 N N . THR B 1 113 ? -3.182 0.895 3.297 1 94.5 113 THR B N 1
ATOM 2116 C CA . THR B 1 113 ? -3.039 1.321 4.684 1 94.5 113 THR B CA 1
ATOM 2117 C C . THR B 1 113 ? -2.17 2.572 4.777 1 94.5 113 THR B C 1
ATOM 2119 O O . THR B 1 113 ? -1.155 2.682 4.09 1 94.5 113 THR B O 1
ATOM 2122 N N . TYR B 1 114 ? -2.516 3.465 5.652 1 96.25 114 TYR B N 1
ATOM 2123 C CA . TYR B 1 114 ? -1.809 4.719 5.891 1 96.25 114 TYR B CA 1
ATOM 2124 C C . TYR B 1 114 ? -1.478 4.887 7.371 1 96.25 114 TYR B C 1
ATOM 2126 O O . TYR B 1 114 ? -2.33 4.664 8.234 1 96.25 114 TYR B O 1
ATOM 2134 N N . PRO B 1 115 ? -0.246 5.316 7.637 1 96.88 115 PRO B N 1
ATOM 2135 C CA . PRO B 1 115 ? 0.091 5.59 9.039 1 96.88 115 PRO B CA 1
ATOM 2136 C C . PRO B 1 115 ? -0.45 6.934 9.523 1 96.88 115 PRO B C 1
ATOM 2138 O O . PRO B 1 115 ? -0.266 7.953 8.852 1 96.88 115 PRO B O 1
ATOM 2141 N N . LEU B 1 116 ? -1.085 6.902 10.719 1 97.69 116 LEU B N 1
ATOM 2142 C CA . LEU B 1 116 ? -1.72 8.125 11.211 1 97.69 116 LEU B CA 1
ATOM 2143 C C . LEU B 1 116 ? -1.239 8.461 12.617 1 97.69 116 LEU B C 1
ATOM 2145 O O . LEU B 1 116 ? -1.859 9.266 13.312 1 97.69 116 LEU B O 1
ATOM 2149 N N . ALA B 1 117 ? -0.145 7.875 13.031 1 97.69 117 ALA B N 1
ATOM 2150 C CA . ALA B 1 117 ? 0.363 8.125 14.375 1 97.69 117 ALA B CA 1
ATOM 2151 C C . ALA B 1 117 ? 0.773 9.578 14.547 1 97.69 117 ALA B C 1
ATOM 2153 O O . ALA B 1 117 ? 0.766 10.109 15.664 1 97.69 117 ALA B O 1
ATOM 2154 N N . ALA B 1 118 ? 1.071 10.281 13.453 1 96.94 118 ALA B N 1
ATOM 2155 C CA . ALA B 1 118 ? 1.438 11.695 13.492 1 96.94 118 ALA B CA 1
ATOM 2156 C C . ALA B 1 118 ? 0.23 12.586 13.219 1 96.94 118 ALA B C 1
ATOM 2158 O O . ALA B 1 118 ? 0.374 13.789 13.016 1 96.94 118 ALA B O 1
ATOM 2159 N N . GLY B 1 119 ? -0.931 11.961 13.141 1 97.06 119 GLY B N 1
ATOM 2160 C CA . GLY B 1 119 ? -2.139 12.719 12.859 1 97.06 119 GLY B CA 1
ATOM 2161 C C . GLY B 1 119 ? -2.361 12.961 11.383 1 97.06 119 GLY B C 1
ATOM 2162 O O . GLY B 1 119 ? -1.595 12.477 10.547 1 97.06 119 GLY B O 1
ATOM 2163 N N . ALA B 1 120 ? -3.432 13.656 11.102 1 97.5 120 ALA B N 1
ATOM 2164 C CA . ALA B 1 120 ? -3.787 14.008 9.727 1 97.5 120 ALA B CA 1
ATOM 2165 C C . ALA B 1 120 ? -4.742 15.195 9.695 1 97.5 120 ALA B C 1
ATOM 2167 O O . ALA B 1 120 ? -5.594 15.336 10.578 1 97.5 120 ALA B O 1
ATOM 2168 N N . THR B 1 121 ? -4.582 15.977 8.695 1 96.75 121 THR B N 1
ATOM 2169 C CA . THR B 1 121 ? -5.578 17.016 8.453 1 96.75 121 THR B CA 1
ATOM 2170 C C . THR B 1 121 ? -6.828 16.422 7.809 1 96.75 121 THR B C 1
ATOM 2172 O O . THR B 1 121 ? -6.812 15.273 7.348 1 96.75 121 THR B O 1
ATOM 2175 N N . ASP B 1 122 ? -7.883 17.219 7.84 1 96.94 122 ASP B N 1
ATOM 2176 C CA . ASP B 1 122 ? -9.102 16.781 7.168 1 96.94 122 ASP B CA 1
ATOM 2177 C C . ASP B 1 122 ? -8.844 16.531 5.684 1 96.94 122 ASP B C 1
ATOM 2179 O O . ASP B 1 122 ? -9.336 15.547 5.125 1 96.94 122 ASP B O 1
ATOM 2183 N N . GLU B 1 123 ? -8.07 17.406 5.078 1 97.19 123 GLU B N 1
ATOM 2184 C CA . GLU B 1 123 ? -7.785 17.25 3.654 1 97.19 123 GLU B CA 1
ATOM 2185 C C . GLU B 1 123 ? -7.008 15.969 3.375 1 97.19 123 GLU B C 1
ATOM 2187 O O . GLU B 1 123 ? -7.254 15.297 2.373 1 97.19 123 GLU B O 1
ATOM 2192 N N . GLN B 1 124 ? -6.125 15.656 4.23 1 97.94 124 GLN B N 1
ATOM 2193 C CA . GLN B 1 124 ? -5.359 14.422 4.078 1 97.94 124 GLN B CA 1
ATOM 2194 C C . GLN B 1 124 ? -6.258 13.195 4.207 1 97.94 124 GLN B C 1
ATOM 2196 O O . GLN B 1 124 ? -6.156 12.258 3.41 1 97.94 124 GLN B O 1
ATOM 2201 N N . LEU B 1 125 ? -7.125 13.18 5.195 1 98.31 125 LEU B N 1
ATOM 2202 C CA . LEU B 1 125 ? -8.062 12.07 5.355 1 98.31 125 LEU B CA 1
ATOM 2203 C C . LEU B 1 125 ? -8.93 11.906 4.117 1 98.31 125 LEU B C 1
ATOM 2205 O O . LEU B 1 125 ? -9.109 10.797 3.619 1 98.31 125 LEU B O 1
ATOM 2209 N N . ASP B 1 126 ? -9.414 13.062 3.645 1 98.44 126 ASP B N 1
ATOM 2210 C CA . ASP B 1 126 ? -10.25 13.023 2.449 1 98.44 126 ASP B CA 1
ATOM 2211 C C . ASP B 1 126 ? -9.5 12.422 1.269 1 98.44 126 ASP B C 1
ATOM 2213 O O . ASP B 1 126 ? -10.039 11.586 0.543 1 98.44 126 ASP B O 1
ATOM 2217 N N . LEU B 1 127 ? -8.273 12.852 1.085 1 98.12 127 LEU B N 1
ATOM 2218 C CA . LEU B 1 127 ? -7.449 12.406 -0.033 1 98.12 127 LEU B CA 1
ATOM 2219 C C . LEU B 1 127 ? -7.18 10.906 0.053 1 98.12 127 LEU B C 1
ATOM 2221 O O . LEU B 1 127 ? -7.293 10.195 -0.945 1 98.12 127 LEU B O 1
ATOM 2225 N N . MET B 1 128 ? -6.836 10.398 1.221 1 97.88 128 MET B N 1
ATOM 2226 C CA . MET B 1 128 ? -6.555 8.977 1.424 1 97.88 128 MET B CA 1
ATOM 2227 C C . MET B 1 128 ? -7.785 8.133 1.121 1 97.88 128 MET B C 1
ATOM 2229 O O . MET B 1 128 ? -7.699 7.145 0.388 1 97.88 128 MET B O 1
ATOM 2233 N N . LEU B 1 129 ? -8.938 8.539 1.62 1 98.62 129 LEU B N 1
ATOM 2234 C CA . LEU B 1 129 ? -10.172 7.781 1.459 1 98.62 129 LEU B CA 1
ATOM 2235 C C . LEU B 1 129 ? -10.641 7.801 0.008 1 98.62 129 LEU B C 1
ATOM 2237 O O . LEU B 1 129 ? -11 6.762 -0.548 1 98.62 129 LEU B O 1
ATOM 2241 N N . ARG B 1 130 ? -10.586 8.969 -0.585 1 98.31 130 ARG B N 1
ATOM 2242 C CA . ARG B 1 130 ? -10.984 9.094 -1.983 1 98.31 130 ARG B CA 1
ATOM 2243 C C . ARG B 1 130 ? -10.07 8.266 -2.887 1 98.31 130 ARG B C 1
ATOM 2245 O O . ARG B 1 130 ? -10.547 7.539 -3.762 1 98.31 130 ARG B O 1
ATOM 2252 N N . GLY B 1 131 ? -8.82 8.398 -2.666 1 97 131 GLY B N 1
ATOM 2253 C CA . GLY B 1 131 ? -7.844 7.68 -3.473 1 97 131 GLY B CA 1
ATOM 2254 C C . GLY B 1 131 ? -7.98 6.172 -3.367 1 97 131 GLY B C 1
ATOM 2255 O O . GLY B 1 131 ? -8 5.473 -4.383 1 97 131 GLY B O 1
ATOM 2256 N N . ALA B 1 132 ? -8.055 5.668 -2.115 1 97 132 ALA B N 1
ATOM 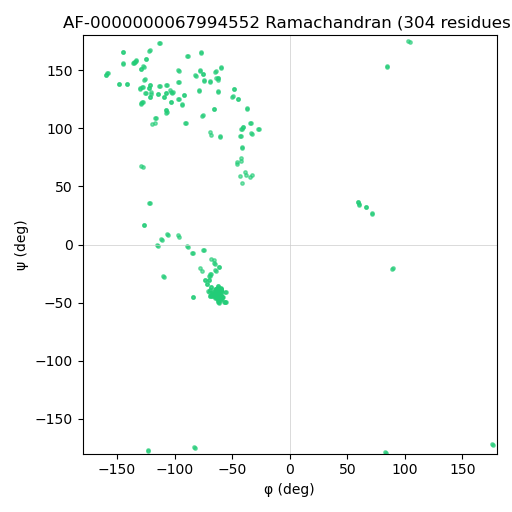2257 C CA . ALA B 1 132 ? -8.18 4.227 -1.894 1 97 132 ALA B CA 1
ATOM 2258 C C . ALA B 1 132 ? -9.469 3.689 -2.504 1 97 132 ALA B C 1
ATOM 2260 O O . ALA B 1 132 ? -9.477 2.611 -3.102 1 97 132 ALA B O 1
ATOM 2261 N N . THR B 1 133 ? -10.531 4.477 -2.396 1 98.31 133 THR B N 1
ATOM 2262 C CA . THR B 1 133 ? -11.82 4.051 -2.93 1 98.31 133 THR B CA 1
ATOM 2263 C C . THR B 1 133 ? -11.781 3.988 -4.453 1 98.31 133 THR B C 1
ATOM 2265 O O . THR B 1 133 ? -12.195 2.99 -5.051 1 98.31 133 THR B O 1
ATOM 2268 N N . GLU B 1 134 ? -11.211 4.988 -5.043 1 97.62 134 GLU B N 1
ATOM 2269 C CA . GLU B 1 134 ? -11.133 5.031 -6.5 1 97.62 134 GLU B CA 1
ATOM 2270 C C . GLU B 1 134 ? -10.266 3.898 -7.039 1 97.62 134 GLU B C 1
ATOM 2272 O O . GLU B 1 134 ? -10.617 3.26 -8.031 1 97.62 134 GLU B O 1
ATOM 2277 N N . ALA B 1 135 ? -9.18 3.658 -6.414 1 96.5 135 ALA B N 1
ATOM 2278 C CA . ALA B 1 135 ? -8.281 2.58 -6.836 1 96.5 135 ALA B CA 1
ATOM 2279 C C . ALA B 1 135 ? -8.969 1.223 -6.711 1 96.5 135 ALA B C 1
ATOM 2281 O O . ALA B 1 135 ? -8.805 0.359 -7.578 1 96.5 135 ALA B O 1
ATOM 2282 N N . ALA B 1 136 ? -9.711 1.005 -5.641 1 97.44 136 ALA B N 1
ATOM 2283 C CA . ALA B 1 136 ? -10.438 -0.248 -5.434 1 97.44 136 ALA B CA 1
ATOM 2284 C C . ALA B 1 136 ? -11.484 -0.463 -6.527 1 97.44 136 ALA B C 1
ATOM 2286 O O . ALA B 1 136 ? -11.633 -1.575 -7.039 1 97.44 136 ALA B O 1
ATOM 2287 N N . LEU B 1 137 ? -12.148 0.574 -6.895 1 97.75 137 LEU B N 1
ATOM 2288 C CA . LEU B 1 137 ? -13.172 0.457 -7.93 1 97.75 137 LEU B CA 1
ATOM 2289 C C . LEU B 1 137 ? -12.539 0.151 -9.281 1 97.75 137 LEU B C 1
ATOM 2291 O O . LEU B 1 137 ? -13.117 -0.579 -10.094 1 97.75 137 LEU B O 1
ATOM 2295 N N . GLU B 1 138 ? -11.383 0.733 -9.539 1 97.19 138 GLU B N 1
ATOM 2296 C CA . GLU B 1 138 ? -10.648 0.382 -10.75 1 97.19 138 GLU B CA 1
ATOM 2297 C C . GLU B 1 138 ? -10.273 -1.097 -10.758 1 97.19 138 GLU B C 1
ATOM 2299 O O . GLU B 1 138 ? -10.398 -1.769 -11.781 1 97.19 138 GLU B O 1
ATOM 2304 N N . LEU B 1 139 ? -9.812 -1.602 -9.633 1 97 139 LEU B N 1
ATOM 2305 C CA . LEU B 1 139 ? -9.484 -3.018 -9.5 1 97 139 LEU B CA 1
ATOM 2306 C C . LEU B 1 139 ? -10.711 -3.885 -9.781 1 97 139 LEU B C 1
ATOM 2308 O O . LEU B 1 139 ? -10.617 -4.875 -10.508 1 97 139 LEU B O 1
ATOM 2312 N N . PHE B 1 140 ? -11.828 -3.494 -9.219 1 96.88 140 PHE B N 1
ATOM 2313 C CA . PHE B 1 140 ? -13.055 -4.254 -9.422 1 96.88 140 PHE B CA 1
ATOM 2314 C C . PHE B 1 140 ? -13.414 -4.309 -10.906 1 96.88 140 PHE B C 1
ATOM 2316 O O . PHE B 1 140 ? -13.789 -5.363 -11.414 1 96.88 140 PHE B O 1
ATOM 2323 N N . SER B 1 141 ? -13.297 -3.172 -11.555 1 96.12 141 SER B N 1
ATOM 2324 C CA . SER B 1 141 ? -13.602 -3.127 -12.977 1 96.12 141 SER B CA 1
ATOM 2325 C C . SER B 1 141 ? -12.672 -4.043 -13.773 1 96.12 141 SER B C 1
ATOM 2327 O O . SER B 1 141 ? -13.117 -4.773 -14.656 1 96.12 141 SER B O 1
ATOM 2329 N N . GLU B 1 142 ? -11.383 -4.043 -13.438 1 95.38 142 GLU B N 1
ATOM 2330 C CA . GLU B 1 142 ? -10.398 -4.832 -14.18 1 95.38 142 GLU B CA 1
ATOM 2331 C C . GLU B 1 142 ? -10.625 -6.328 -13.969 1 95.38 142 GLU B C 1
ATOM 2333 O O . GLU B 1 142 ? -10.508 -7.117 -14.906 1 95.38 142 GLU B O 1
ATOM 2338 N N . ILE B 1 143 ? -10.875 -6.703 -12.719 1 95.5 143 ILE B N 1
ATOM 2339 C CA . ILE B 1 143 ? -11.07 -8.125 -12.445 1 95.5 143 ILE B CA 1
ATOM 2340 C C . ILE B 1 143 ? -12.383 -8.586 -13.07 1 95.5 143 ILE B C 1
ATOM 2342 O O . ILE B 1 143 ? -12.469 -9.695 -13.602 1 95.5 143 ILE B O 1
ATOM 2346 N N . ALA B 1 144 ? -13.445 -7.797 -13.039 1 94.38 144 ALA B N 1
ATOM 2347 C CA . ALA B 1 144 ? -14.719 -8.125 -13.68 1 94.38 144 ALA B CA 1
ATOM 2348 C C . ALA B 1 144 ? -14.539 -8.32 -15.18 1 94.38 144 ALA B C 1
ATOM 2350 O O . ALA B 1 144 ? -15.148 -9.211 -15.773 1 94.38 144 ALA B O 1
ATOM 2351 N N . ASN B 1 145 ? -13.703 -7.52 -15.773 1 93.31 145 ASN B N 1
ATOM 2352 C CA . ASN B 1 145 ? -13.43 -7.609 -17.203 1 93.31 145 ASN B CA 1
ATOM 2353 C C . ASN B 1 145 ? -12.633 -8.867 -17.531 1 93.31 145 ASN B C 1
ATOM 2355 O O . ASN B 1 145 ? -12.75 -9.406 -18.641 1 93.31 145 ASN B O 1
ATOM 2359 N N . THR B 1 146 ? -11.836 -9.305 -16.625 1 90.94 146 THR B N 1
ATOM 2360 C CA . THR B 1 146 ? -10.938 -10.438 -16.844 1 90.94 146 THR B CA 1
ATOM 2361 C C . THR B 1 146 ? -11.656 -11.758 -16.609 1 90.94 146 THR B C 1
ATOM 2363 O O . THR B 1 146 ? -11.5 -12.703 -17.391 1 90.94 146 THR B O 1
ATOM 2366 N N . PHE B 1 147 ? -12.406 -11.859 -15.547 1 87.69 147 PHE B N 1
ATOM 2367 C CA . PHE B 1 147 ? -12.992 -13.133 -15.133 1 87.69 147 PHE B CA 1
ATOM 2368 C C . PHE B 1 147 ? -14.508 -13.109 -15.289 1 87.69 147 PHE B C 1
ATOM 2370 O O . PHE B 1 147 ? -15.164 -14.148 -15.156 1 87.69 147 PHE B O 1
ATOM 2377 N N . GLY B 1 148 ? -15.062 -12.055 -15.828 1 76.69 148 GLY B N 1
ATOM 2378 C CA . GLY B 1 148 ? -16.5 -11.922 -15.961 1 76.69 148 GLY B CA 1
ATOM 2379 C C . GLY B 1 148 ? -17.172 -11.391 -14.711 1 76.69 148 GLY B C 1
ATOM 2380 O O . GLY B 1 148 ? -16.578 -11.383 -13.633 1 76.69 148 GLY B O 1
ATOM 2381 N N . PRO B 1 149 ? -18.312 -10.734 -14.93 1 63.25 149 PRO B N 1
ATOM 2382 C CA . PRO B 1 149 ? -19.047 -10.203 -13.781 1 63.25 149 PRO B CA 1
ATOM 2383 C C . PRO B 1 149 ? -19.641 -11.297 -12.906 1 63.25 149 PRO B C 1
ATOM 2385 O O . PRO B 1 149 ? -19.969 -12.383 -13.398 1 63.25 149 PRO B O 1
ATOM 2388 N N . THR B 1 150 ? -19.047 -11.766 -11.859 1 55.03 150 THR B N 1
ATOM 2389 C CA . THR B 1 150 ? -19.656 -12.852 -11.102 1 55.03 150 THR B CA 1
ATOM 2390 C C . THR B 1 150 ? -21.172 -12.703 -11.055 1 55.03 150 THR B C 1
ATOM 2392 O O . THR B 1 150 ? -21.688 -11.586 -10.953 1 55.03 150 THR B O 1
ATOM 2395 N N . GLU B 1 151 ? -21.953 -13.609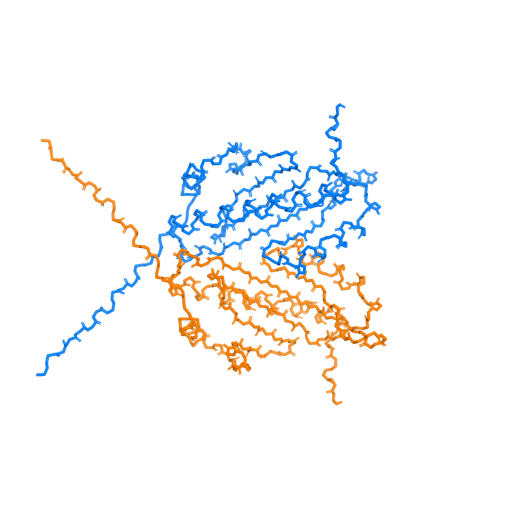 -11.609 1 45.91 151 GLU B N 1
ATOM 2396 C CA . GLU B 1 151 ? -23.406 -13.703 -11.484 1 45.91 151 GLU B CA 1
ATOM 2397 C C . GLU B 1 151 ? -23.859 -13.453 -10.047 1 45.91 151 GLU B C 1
ATOM 2399 O O . GLU B 1 151 ? -23.25 -13.984 -9.102 1 45.91 151 GLU B O 1
ATOM 2404 N N . SER B 1 152 ? -24.219 -12.211 -9.633 1 40.72 152 SER B N 1
ATOM 2405 C CA . SER B 1 152 ? -25.047 -12.172 -8.43 1 40.72 152 SER B CA 1
ATOM 2406 C C . SER B 1 152 ? -25.969 -13.383 -8.352 1 40.72 152 SER B C 1
ATOM 2408 O O . SER B 1 152 ? -26.594 -13.766 -9.344 1 40.72 152 SER B O 1
ATOM 2410 N N . GLY B 1 153 ? -25.625 -14.445 -7.668 1 31.75 153 GLY B N 1
ATOM 2411 C CA . GLY B 1 153 ? -26.719 -15.391 -7.551 1 31.75 153 GLY B CA 1
ATOM 2412 C C . GLY B 1 153 ? -28.094 -14.727 -7.605 1 31.75 153 GLY B C 1
ATOM 2413 O O . GLY B 1 153 ? -28.359 -13.797 -6.844 1 31.75 153 GLY B O 1
ATOM 2414 N N . GLU B 1 154 ? -28.844 -14.711 -8.766 1 27.84 154 GLU B N 1
ATOM 2415 C CA . GLU B 1 154 ? -30.297 -14.719 -8.633 1 27.84 154 GLU B CA 1
ATOM 2416 C C . GLU B 1 154 ? -30.766 -15.883 -7.762 1 27.84 154 GLU B C 1
ATOM 2418 O O . GLU B 1 154 ? -30.203 -16.984 -7.824 1 27.84 154 GLU B O 1
#

Secondary structure (DSSP, 8-state):
------------PPPPP-HHHHHHHHHHTT---EE-TTS-EEEE-SSEEEEEEEETTEEEEEEEEEEEEEGGGHHHHHHHHHHHHHH-TTSEEEEEEESSTTS-EEEEEEEEEEE-TT---HHHHHHHHHHHHHHHHHHHHHHHHHH-------/------------PPPPP-HHHHHHHHHHTT---EE-TTS-EEEE-SSEEEEEEEETTEEEEEEEES--EEGGGHHHHHHHHHHHHHH-TTSEEEEEEESSTTS-EEEEEEEEEEE-TT---HHHHHHHHHHHHHHHHHHHHHHHHHH-------